Protein AF-A0A433P6I5-F1 (afdb_monomer)

Mean predicted aligned error: 12.84 Å

Nearest PDB structures (foldseek):
  8d59-assembly1_A  TM=7.120E-01  e=4.033E-19  Homo sapiens
  8d5b-assembly1_A  TM=7.117E-01  e=4.318E-19  Homo sapiens
  8eg0-assembly1_A  TM=7.086E-01  e=1.048E-18  Homo sapiens
  7ogj-assembly2_B  TM=7.118E-01  e=9.142E-19  Homo sapiens
  7pl1-assembly1_A  TM=7.104E-01  e=1.935E-18  Homo sapiens

Foldseek 3Di:
DQEQVPDDCCVFQVVLPPDDPPPPPPDDDDDDDDPDDPPNPPRADAQEEDQQCFLVPVVLVCQV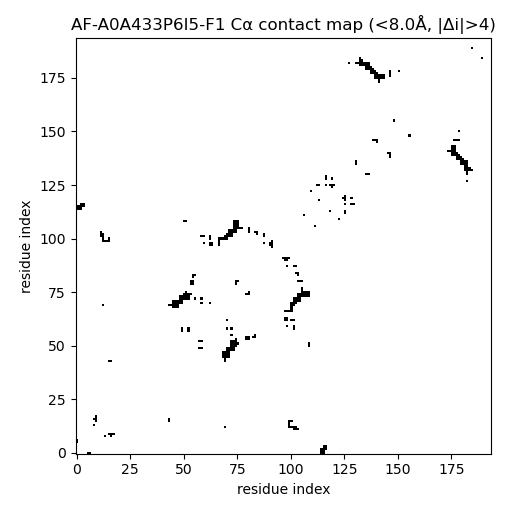VCVPHAYEYEHQDPVRQVNNQVVLVVCCVVPPSTSSRYGYDHDNCQVCLCSHPPDDDDPVVSCLRPQPAFGKDKDKDQDPVVLVVVVDDDDPPVVPPPDPPSVPPPDDDTDMDMDMDGRHDDPVVVVVPD

pLDDT: mean 71.22, std 20.54, range [31.89, 98.12]

Organism: NCBI:txid994334

Solvent-accessible surface area (backbone atoms only — not comparable to full-atom values): 12381 Å² total; per-residue (Å²): 97,93,40,60,93,69,56,80,56,37,85,58,23,47,88,77,41,67,82,78,84,71,88,80,77,81,79,86,84,90,81,90,89,82,94,80,73,96,76,74,90,66,80,80,61,73,77,45,74,36,86,63,37,57,78,36,62,65,58,69,63,44,27,81,78,41,66,88,48,27,37,39,32,28,23,70,51,66,75,42,36,55,50,35,47,54,49,44,54,51,43,32,66,79,37,71,90,44,48,50,34,40,41,70,45,79,41,54,61,98,76,41,56,65,49,51,42,89,84,67,94,45,74,70,48,50,50,55,69,74,45,50,71,75,22,77,50,77,47,76,41,63,50,66,72,57,52,51,54,76,72,54,78,84,73,62,65,68,74,75,73,73,55,70,66,75,78,59,68,90,74,75,83,80,58,80,47,78,50,76,46,70,36,71,75,58,79,68,62,57,66,75,75,110

Structure (mmCIF, N/CA/C/O backbone):
data_AF-A0A433P6I5-F1
#
_entry.id   AF-A0A433P6I5-F1
#
loop_
_atom_site.grou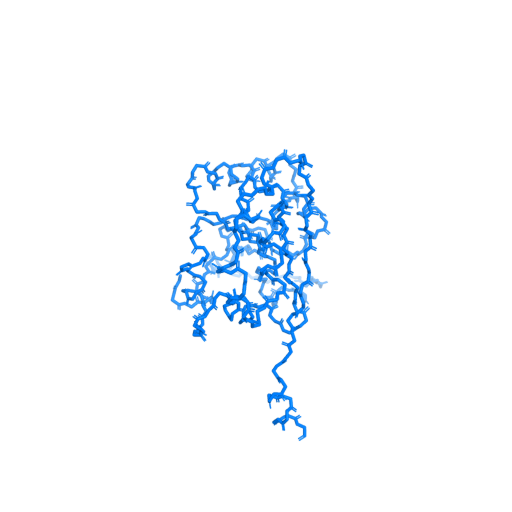p_PDB
_atom_site.id
_atom_site.type_symbol
_atom_site.label_atom_id
_atom_site.label_alt_id
_atom_site.label_comp_id
_atom_site.label_asym_id
_atom_site.label_entity_id
_atom_site.label_seq_id
_atom_site.pdbx_PDB_ins_code
_atom_site.Cartn_x
_atom_site.Cartn_y
_atom_site.Cartn_z
_atom_site.occupancy
_atom_site.B_iso_or_equiv
_atom_site.auth_seq_id
_atom_site.auth_comp_id
_atom_site.auth_asym_id
_atom_site.auth_atom_id
_atom_site.pdbx_PDB_model_num
ATOM 1 N N . PRO A 1 1 ? 4.204 16.370 0.087 1.00 58.66 1 PRO A N 1
ATOM 2 C CA . PRO A 1 1 ? 3.460 17.623 -0.222 1.00 58.66 1 PRO A CA 1
ATOM 3 C C . PRO A 1 1 ? 3.331 18.431 1.082 1.00 58.66 1 PRO A C 1
ATOM 5 O O . PRO A 1 1 ? 3.879 17.974 2.082 1.00 58.66 1 PRO A O 1
ATOM 8 N N . ALA A 1 2 ? 2.646 19.581 1.095 1.00 59.31 2 ALA A N 1
ATOM 9 C CA . ALA A 1 2 ? 2.201 20.186 2.359 1.00 59.31 2 ALA A CA 1
ATOM 10 C C . ALA A 1 2 ? 0.784 19.719 2.759 1.00 59.31 2 ALA A C 1
ATOM 12 O O . ALA A 1 2 ? 0.454 19.731 3.936 1.00 59.31 2 ALA A O 1
ATOM 13 N N . HIS A 1 3 ? -0.028 19.261 1.796 1.00 66.94 3 HIS A N 1
ATOM 14 C CA . HIS A 1 3 ? -1.379 18.723 2.007 1.00 66.94 3 HIS A CA 1
ATOM 15 C C . HIS A 1 3 ? -1.724 17.647 0.941 1.00 66.94 3 HIS A C 1
ATOM 17 O O . HIS A 1 3 ? -1.189 17.735 -0.169 1.00 66.94 3 HIS A O 1
ATOM 23 N N . PRO A 1 4 ? -2.607 16.648 1.187 1.00 66.88 4 PRO A N 1
ATOM 24 C CA . PRO A 1 4 ? -2.921 15.574 0.230 1.00 66.88 4 PRO A CA 1
ATOM 25 C C . PRO A 1 4 ? -3.417 16.049 -1.129 1.00 66.88 4 PRO A C 1
ATOM 27 O O . PRO A 1 4 ? -3.020 15.496 -2.151 1.00 66.88 4 PRO A O 1
ATOM 30 N N . SER A 1 5 ? -4.256 17.089 -1.150 1.00 70.31 5 SER A N 1
ATOM 31 C CA . SER A 1 5 ? -4.825 17.644 -2.387 1.00 70.31 5 SER A CA 1
ATOM 32 C C . SER A 1 5 ? -3.786 18.296 -3.307 1.00 70.31 5 SER A C 1
ATOM 34 O O . SER A 1 5 ? -4.105 18.621 -4.442 1.00 70.31 5 SER A O 1
ATOM 36 N N . GLN A 1 6 ? -2.551 18.478 -2.831 1.00 72.75 6 GLN A N 1
ATOM 37 C CA . GLN A 1 6 ? -1.424 19.002 -3.603 1.00 72.75 6 GLN A CA 1
ATOM 38 C C . GLN A 1 6 ? -0.518 17.892 -4.162 1.00 72.75 6 GLN A C 1
ATOM 40 O O . GLN A 1 6 ? 0.544 18.196 -4.706 1.00 72.75 6 GLN A O 1
ATOM 45 N N . TYR A 1 7 ? -0.856 16.609 -3.974 1.00 81.12 7 TYR A N 1
ATOM 46 C CA . TYR A 1 7 ? -0.076 15.518 -4.552 1.00 81.12 7 TYR A CA 1
ATOM 47 C C . TYR A 1 7 ? -0.582 15.161 -5.952 1.00 81.12 7 TYR A C 1
ATOM 49 O O . TYR A 1 7 ? -1.697 14.671 -6.119 1.00 81.12 7 TYR A O 1
ATOM 57 N N . ASP A 1 8 ? 0.264 15.405 -6.950 1.00 86.44 8 ASP A N 1
ATOM 58 C CA . ASP A 1 8 ? 0.024 15.058 -8.349 1.00 86.44 8 ASP A CA 1
ATOM 59 C C . ASP A 1 8 ? 0.077 13.532 -8.554 1.00 86.44 8 ASP A C 1
ATOM 61 O O . ASP A 1 8 ? 1.146 12.923 -8.639 1.00 86.44 8 ASP A O 1
ATOM 65 N N . TRP A 1 9 ? -1.100 12.912 -8.645 1.00 89.56 9 TRP A N 1
ATOM 66 C CA . TRP A 1 9 ? -1.251 11.481 -8.914 1.00 89.56 9 TRP A CA 1
ATOM 67 C C . TRP A 1 9 ? -1.175 11.112 -10.406 1.00 89.56 9 TRP A C 1
ATOM 69 O O . TRP A 1 9 ? -1.113 9.919 -10.719 1.00 89.56 9 TRP A O 1
ATOM 79 N N . SER A 1 10 ? -1.135 12.081 -11.331 1.00 89.38 10 SER A N 1
ATOM 80 C CA . SER A 1 10 ? -1.169 11.803 -12.779 1.00 89.38 10 SER A CA 1
ATOM 81 C C . SER A 1 10 ? 0.042 10.998 -13.250 1.00 89.38 10 SER A C 1
ATOM 83 O O . SER A 1 10 ? -0.097 10.029 -13.994 1.00 89.38 10 SER A O 1
ATOM 85 N N . ARG A 1 11 ? 1.223 11.307 -12.705 1.00 89.06 11 ARG A N 1
ATOM 86 C CA . ARG A 1 11 ? 2.486 10.589 -12.951 1.00 89.06 11 ARG A CA 1
ATOM 87 C C . ARG A 1 11 ? 2.417 9.117 -12.547 1.00 89.06 11 ARG A C 1
ATOM 89 O O . ARG A 1 11 ? 3.048 8.271 -13.175 1.00 89.06 11 ARG A O 1
ATOM 96 N N . HIS A 1 12 ? 1.647 8.812 -11.504 1.00 93.25 12 HIS A N 1
ATOM 97 C CA . HIS A 1 12 ? 1.486 7.459 -10.981 1.00 93.25 12 HIS A CA 1
ATOM 98 C C . HIS A 1 12 ? 0.434 6.665 -11.765 1.00 93.25 12 HIS A C 1
ATOM 100 O O . HIS A 1 12 ? 0.655 5.485 -12.056 1.00 93.25 12 HIS A O 1
ATOM 106 N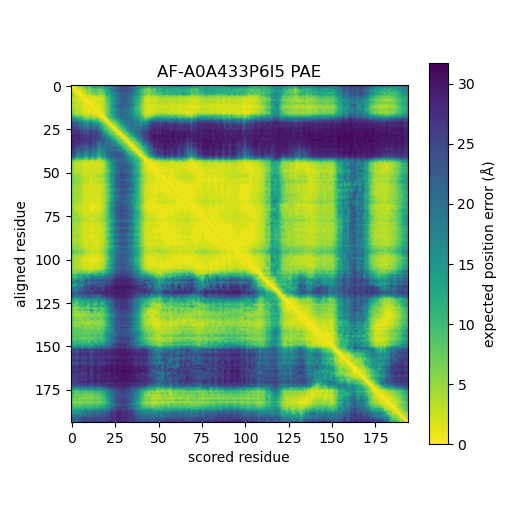 N . TYR A 1 13 ? -0.670 7.307 -12.160 1.00 94.44 13 TYR A N 1
ATOM 107 C CA . TYR A 1 13 ? -1.840 6.658 -12.764 1.00 94.44 13 TYR A CA 1
ATOM 108 C C . TYR A 1 13 ? -2.351 7.407 -14.016 1.00 94.44 13 TYR A C 1
ATOM 110 O O . TYR A 1 13 ? -3.498 7.853 -14.035 1.00 94.44 13 TYR A O 1
ATOM 118 N N . PRO A 1 14 ? -1.547 7.548 -15.087 1.00 92.56 14 PRO A N 1
ATOM 119 C CA . PRO A 1 14 ? -1.874 8.434 -16.213 1.00 92.56 14 PRO A CA 1
ATOM 120 C C . PRO A 1 14 ? -3.175 8.064 -16.946 1.00 92.56 14 PRO A C 1
ATOM 122 O O . PRO A 1 14 ? -3.861 8.942 -17.454 1.00 92.56 14 PRO A O 1
ATOM 125 N N . ALA A 1 15 ? -3.577 6.788 -16.942 1.00 91.62 15 ALA A N 1
ATOM 126 C CA . ALA A 1 15 ? -4.857 6.351 -17.514 1.00 91.62 15 ALA A CA 1
ATOM 127 C C . ALA A 1 15 ? -6.099 6.759 -16.684 1.00 91.62 15 ALA A C 1
ATOM 129 O O . ALA A 1 15 ? -7.220 6.627 -17.166 1.00 91.62 15 ALA A O 1
ATOM 130 N N . PHE A 1 16 ? -5.912 7.222 -15.443 1.00 90.38 16 PHE A N 1
ATOM 131 C CA . PHE A 1 16 ? -6.973 7.691 -14.537 1.00 90.38 16 PHE A CA 1
ATOM 132 C C . PHE A 1 16 ? -6.978 9.214 -14.348 1.00 90.38 16 PHE A C 1
ATOM 134 O O . PHE A 1 16 ? -7.945 9.754 -13.816 1.00 90.38 16 PHE A O 1
ATOM 141 N N . PHE A 1 17 ? -5.919 9.892 -14.794 1.00 89.38 17 PHE A N 1
ATOM 142 C CA . PHE A 1 17 ? -5.786 11.347 -14.802 1.00 89.38 17 PHE A CA 1
ATOM 143 C C . PHE A 1 17 ? -5.214 11.786 -16.165 1.00 89.38 17 PHE A C 1
ATOM 145 O O . PHE A 1 17 ? -4.043 12.171 -16.241 1.00 89.38 17 PHE A O 1
ATOM 152 N N . PRO A 1 18 ? -5.993 11.668 -17.259 1.00 81.44 18 PRO A N 1
ATOM 153 C CA . PRO A 1 18 ? -5.581 12.211 -18.548 1.00 81.44 18 PRO A CA 1
ATOM 154 C C . PRO A 1 18 ? -5.390 13.737 -18.437 1.00 81.44 18 PRO A C 1
ATOM 156 O O . PRO A 1 18 ? -6.104 14.378 -17.662 1.00 81.44 18 PRO A O 1
ATOM 159 N N . PRO A 1 19 ? -4.451 14.336 -19.192 1.00 78.06 19 PRO A N 1
ATOM 160 C CA . PRO A 1 19 ? -4.274 15.786 -19.199 1.00 78.06 19 PRO A CA 1
ATOM 161 C C . PRO A 1 19 ? -5.537 16.483 -19.724 1.00 78.06 19 PRO A C 1
ATOM 163 O O . PRO A 1 19 ? -6.119 16.056 -20.725 1.00 78.06 19 PRO A O 1
ATOM 166 N N . THR A 1 20 ? -5.953 17.564 -19.063 1.00 65.94 20 THR A N 1
ATOM 167 C CA . THR A 1 20 ? -7.052 18.420 -19.523 1.00 65.94 20 THR A CA 1
ATOM 168 C C . THR A 1 20 ? -6.681 19.118 -20.831 1.00 65.94 20 THR A C 1
ATOM 170 O O . THR A 1 20 ? -5.602 19.694 -20.962 1.00 65.94 20 THR A O 1
ATOM 173 N N . GLN A 1 21 ? -7.590 19.095 -21.809 1.00 53.84 21 GLN A N 1
ATOM 174 C CA . GLN A 1 21 ? -7.412 19.743 -23.114 1.00 53.84 21 GLN A CA 1
ATOM 175 C C . GLN A 1 21 ? -7.700 21.257 -23.047 1.00 53.84 21 GLN A C 1
ATOM 177 O O . GLN A 1 21 ? -8.549 21.767 -23.771 1.00 53.84 21 GLN A O 1
ATOM 182 N N . GLU A 1 22 ? -7.011 21.978 -22.159 1.00 48.91 22 GLU A N 1
ATOM 183 C CA . GLU A 1 22 ? -7.235 23.419 -21.936 1.00 48.91 22 GLU A CA 1
ATOM 184 C C . GLU A 1 22 ? -6.158 24.335 -22.550 1.00 48.91 22 GLU A C 1
ATOM 186 O O . GLU A 1 22 ? -6.410 25.528 -22.712 1.00 48.91 22 GLU A O 1
ATOM 191 N N . GLU A 1 23 ? -4.986 23.818 -22.948 1.00 43.44 23 GLU A N 1
ATOM 192 C CA . GLU A 1 23 ? -3.898 24.665 -23.482 1.00 43.44 23 GLU A CA 1
ATOM 193 C C . GLU A 1 23 ? -3.985 24.943 -25.002 1.00 43.44 23 GLU A C 1
ATOM 195 O O . GLU A 1 23 ? -3.547 26.007 -25.441 1.00 43.44 23 GLU A O 1
ATOM 200 N N . ASP A 1 24 ? -4.615 24.066 -25.798 1.00 40.66 24 ASP A N 1
ATOM 201 C CA . ASP A 1 24 ? -4.714 24.205 -27.270 1.00 40.66 24 ASP A CA 1
ATOM 202 C C . ASP A 1 24 ? -6.050 24.805 -27.777 1.00 40.66 24 ASP A C 1
ATOM 204 O O . ASP A 1 24 ? -6.185 25.153 -28.954 1.00 40.66 24 ASP A O 1
ATOM 208 N N . ALA A 1 25 ? -7.062 24.951 -26.914 1.00 44.34 25 ALA A N 1
ATOM 209 C CA . ALA A 1 25 ? -8.443 25.263 -27.306 1.00 44.34 25 ALA A CA 1
ATOM 210 C C . ALA A 1 25 ? -8.702 26.760 -27.609 1.00 44.34 25 ALA A C 1
ATOM 212 O O . ALA A 1 25 ? -9.512 27.424 -26.959 1.00 44.34 25 ALA A O 1
ATOM 213 N N . LYS A 1 26 ? -8.033 27.312 -28.631 1.00 42.34 26 LYS A N 1
ATOM 214 C CA . LYS A 1 26 ? -8.303 28.660 -29.177 1.00 42.34 26 LYS A CA 1
ATOM 215 C C . LYS A 1 26 ? -8.475 28.670 -30.699 1.00 42.34 26 LYS A C 1
ATOM 217 O O . LYS A 1 26 ? -7.722 29.350 -31.387 1.00 42.34 26 LYS A O 1
ATOM 222 N N . ASN A 1 27 ? -9.480 27.942 -31.200 1.00 39.19 27 ASN A N 1
ATOM 223 C CA . ASN A 1 27 ? -10.295 28.292 -32.381 1.00 39.19 27 ASN A CA 1
ATOM 224 C C . ASN A 1 27 ? -11.467 27.291 -32.552 1.00 39.19 27 ASN A C 1
ATOM 226 O O . ASN A 1 27 ? -11.264 26.147 -32.943 1.00 39.19 27 ASN A O 1
ATOM 230 N N . GLU A 1 28 ? -12.684 27.754 -32.262 1.00 34.75 28 GLU A N 1
ATOM 231 C CA . GLU A 1 28 ? -13.998 27.115 -32.522 1.00 34.75 28 GLU A CA 1
ATOM 232 C C . GLU A 1 28 ? -14.358 27.176 -34.046 1.00 34.75 28 GLU A C 1
ATOM 234 O O . GLU A 1 28 ? -13.706 27.958 -34.750 1.00 34.75 28 GLU A O 1
ATOM 239 N N . PRO A 1 29 ? -15.360 26.432 -34.603 1.00 47.75 29 PRO A N 1
ATOM 240 C CA . PRO A 1 29 ? -16.641 26.158 -33.940 1.00 47.75 29 PRO A CA 1
ATOM 241 C C . PRO A 1 29 ? -17.328 24.776 -34.068 1.00 47.75 29 PRO A C 1
ATOM 243 O O . PRO A 1 29 ? -17.440 24.196 -35.146 1.00 47.75 29 PRO A O 1
ATOM 246 N N . SER A 1 30 ? -17.928 24.368 -32.942 1.00 45.88 30 SER A N 1
ATOM 247 C CA . SER A 1 30 ? -19.215 23.666 -32.751 1.00 45.88 30 SER A CA 1
ATOM 248 C C . SER A 1 30 ? -19.686 22.571 -33.734 1.00 45.88 30 SER A C 1
ATOM 250 O O . SER A 1 30 ? -20.060 22.855 -34.875 1.00 45.88 30 SER A O 1
ATOM 252 N N . GLY A 1 31 ? -19.921 21.353 -33.222 1.00 31.89 31 GLY A N 1
ATOM 253 C CA . GLY A 1 31 ? -20.757 20.354 -33.904 1.00 31.89 31 GLY A CA 1
ATOM 254 C C . GLY A 1 31 ? -21.008 19.055 -33.123 1.00 31.89 31 GLY A C 1
ATOM 255 O O . GLY A 1 31 ? -20.071 18.437 -32.632 1.00 31.89 31 GLY A O 1
ATOM 256 N N . SER A 1 32 ? -22.266 18.589 -33.135 1.00 37.44 32 SER A N 1
ATOM 257 C CA . SER A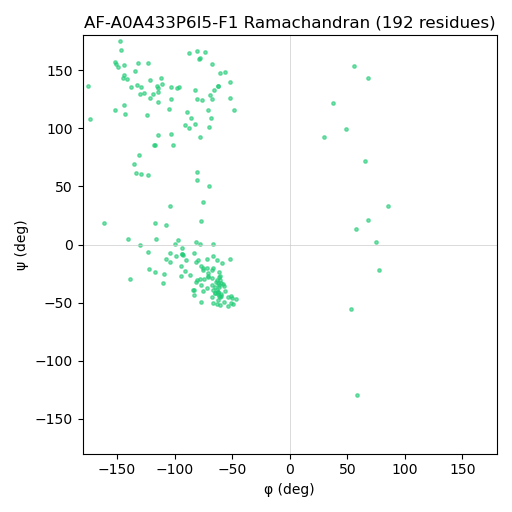 1 32 ? -22.775 17.309 -32.576 1.00 37.44 32 SER A CA 1
ATOM 258 C C . SER A 1 32 ? -22.764 17.135 -31.044 1.00 37.44 32 SER A C 1
ATOM 260 O O . SER A 1 32 ? -21.864 17.564 -30.334 1.00 37.44 32 SER A O 1
ATOM 262 N N . ILE A 1 33 ? -23.814 16.470 -30.550 1.00 48.44 33 ILE A N 1
ATOM 263 C CA . ILE A 1 33 ? -23.987 16.018 -29.163 1.00 48.44 33 ILE A CA 1
ATOM 264 C C . ILE A 1 33 ? -23.586 14.542 -29.109 1.00 48.44 33 ILE A C 1
ATOM 266 O O . ILE A 1 33 ? -24.094 13.778 -29.926 1.00 48.44 33 ILE A O 1
ATOM 270 N N . ASP A 1 34 ? -22.799 14.131 -28.113 1.00 39.44 34 ASP A N 1
ATOM 271 C CA . ASP A 1 34 ? -22.645 12.714 -27.761 1.00 39.44 34 ASP A CA 1
ATOM 272 C C . ASP A 1 34 ? -22.849 12.479 -26.256 1.00 39.44 34 ASP A C 1
ATOM 274 O O . ASP A 1 34 ? -22.295 13.170 -25.398 1.00 39.44 34 ASP A O 1
ATOM 278 N N . ILE A 1 35 ? -23.708 11.510 -25.933 1.00 48.25 35 ILE A N 1
ATOM 279 C CA . ILE A 1 35 ? -24.297 11.320 -24.600 1.00 48.25 35 ILE A CA 1
ATOM 280 C C . ILE A 1 35 ? -23.570 10.184 -23.872 1.00 48.25 35 ILE A C 1
ATOM 282 O O . ILE A 1 35 ? -24.032 9.044 -23.927 1.00 48.25 35 ILE A O 1
ATOM 286 N N . MET A 1 36 ? -22.441 10.451 -23.188 1.00 38.47 36 MET A N 1
ATOM 287 C CA . MET A 1 36 ? -21.842 9.420 -22.310 1.00 38.47 36 MET A CA 1
ATOM 288 C C . MET A 1 36 ? -20.827 9.835 -21.214 1.00 38.47 36 MET A C 1
ATOM 290 O O . MET A 1 36 ? -20.124 8.956 -20.717 1.00 38.47 36 MET A O 1
ATOM 294 N N . ASN A 1 37 ? -20.733 11.104 -20.779 1.00 37.12 37 ASN A N 1
ATOM 295 C CA . ASN A 1 37 ? -19.642 11.546 -19.874 1.00 37.12 37 ASN A CA 1
ATOM 296 C C . ASN A 1 37 ? -20.006 11.838 -18.393 1.00 37.12 37 ASN A C 1
ATOM 298 O O . ASN A 1 37 ? -19.219 12.441 -17.669 1.00 37.12 37 ASN A O 1
ATOM 302 N N . GLU A 1 38 ? -21.157 11.387 -17.881 1.00 38.50 38 GLU A N 1
ATOM 303 C CA . GLU A 1 38 ? -21.612 11.654 -16.493 1.00 38.50 38 GLU A CA 1
ATOM 304 C C . GLU A 1 38 ? -20.884 10.834 -15.392 1.00 38.50 38 GLU A C 1
ATOM 306 O O . GLU A 1 38 ? -21.500 10.389 -14.421 1.00 38.50 38 GLU A O 1
ATOM 311 N N . ARG A 1 39 ? -19.574 10.566 -15.526 1.00 40.09 39 ARG A N 1
ATOM 312 C CA . ARG A 1 39 ? -18.788 9.795 -14.528 1.00 40.09 39 ARG A CA 1
ATOM 313 C C . ARG A 1 39 ? -17.366 10.300 -14.247 1.00 40.09 39 ARG A C 1
ATOM 315 O O . ARG A 1 39 ? -16.650 9.651 -13.485 1.00 40.09 39 ARG A O 1
ATOM 322 N N . THR A 1 40 ? -16.939 11.428 -14.814 1.00 44.22 40 THR A N 1
ATOM 323 C CA . THR A 1 40 ? -15.540 11.897 -14.721 1.00 44.22 40 THR A CA 1
ATOM 324 C C . THR A 1 40 ? -15.230 12.867 -13.573 1.00 44.22 40 THR A C 1
ATOM 326 O O . THR A 1 40 ? -14.056 13.105 -13.312 1.00 44.22 40 THR A O 1
ATOM 329 N N . GLU A 1 41 ? -16.222 13.372 -12.829 1.00 43.84 41 GLU A N 1
ATOM 330 C CA . GLU A 1 41 ? -16.013 14.393 -11.774 1.00 43.84 41 GLU A CA 1
ATOM 331 C C . GLU A 1 41 ? -16.065 13.873 -10.324 1.00 43.84 41 GLU A C 1
ATOM 333 O O . GLU A 1 41 ? -16.421 14.578 -9.383 1.00 43.84 41 GLU A O 1
ATOM 338 N N . ALA A 1 42 ? -15.618 12.636 -10.112 1.00 53.56 42 ALA A N 1
ATOM 339 C CA . ALA A 1 42 ? -15.160 12.179 -8.802 1.00 53.56 42 ALA A CA 1
ATOM 340 C C . ALA A 1 42 ? -13.673 11.825 -8.909 1.00 53.56 42 ALA A C 1
ATOM 342 O O . ALA A 1 42 ? -13.319 10.675 -9.175 1.00 53.56 42 ALA A O 1
ATOM 343 N N . GLY A 1 43 ? -12.807 12.833 -8.740 1.00 69.44 43 GLY A N 1
ATOM 344 C CA . GLY A 1 43 ? -11.355 12.690 -8.882 1.00 69.44 43 GLY A CA 1
ATOM 345 C C . GLY A 1 43 ? -10.832 11.484 -8.099 1.00 69.44 43 GLY A C 1
ATOM 346 O O . GLY A 1 43 ? -10.953 11.440 -6.870 1.00 69.44 43 GLY A O 1
ATOM 347 N N . LYS A 1 44 ? -10.298 10.492 -8.826 1.00 83.56 44 LYS A N 1
ATOM 348 C CA . LYS A 1 44 ? -9.863 9.201 -8.274 1.00 83.56 44 LYS A CA 1
ATOM 349 C C . LYS A 1 44 ? -8.836 9.407 -7.157 1.00 83.56 44 LYS A C 1
ATOM 351 O O . LYS A 1 44 ? -8.047 10.349 -7.173 1.00 83.56 44 LYS A O 1
ATOM 356 N N . LYS A 1 45 ? -8.834 8.503 -6.180 1.00 88.69 45 LYS A N 1
ATOM 357 C CA . LYS A 1 45 ? -7.925 8.525 -5.025 1.00 88.69 45 LYS A CA 1
ATOM 358 C C . LYS A 1 45 ? -7.307 7.146 -4.842 1.00 88.69 45 LYS A C 1
ATOM 360 O O . LYS A 1 45 ? -7.879 6.154 -5.285 1.00 88.69 45 LYS A O 1
ATOM 365 N N . VAL A 1 46 ? -6.146 7.098 -4.194 1.00 90.88 46 VAL A N 1
ATOM 366 C CA . VAL A 1 46 ? -5.567 5.845 -3.694 1.00 90.88 46 VAL A CA 1
ATOM 367 C C . VAL A 1 46 ? -6.462 5.322 -2.573 1.00 90.88 46 VAL A C 1
ATOM 369 O O . VAL A 1 46 ? -6.752 6.057 -1.633 1.00 90.88 46 VAL A O 1
ATOM 372 N N . GLU A 1 47 ? -6.920 4.078 -2.700 1.00 89.62 47 GLU A N 1
ATOM 373 C CA . GLU A 1 47 ? -7.845 3.440 -1.751 1.00 89.62 47 GLU A CA 1
ATOM 374 C C . GLU A 1 47 ? -7.167 2.327 -0.941 1.00 89.62 47 GLU A C 1
ATOM 376 O O . GLU A 1 47 ? -7.495 2.144 0.228 1.00 89.62 47 GLU A O 1
ATOM 381 N N . PHE A 1 48 ? -6.203 1.607 -1.529 1.00 87.94 48 PHE A N 1
ATOM 382 C CA . PHE A 1 48 ? -5.369 0.631 -0.814 1.00 87.94 48 PHE A CA 1
ATOM 383 C C . PHE A 1 48 ? -3.923 1.129 -0.728 1.00 87.94 48 PHE A C 1
ATOM 385 O O . PHE A 1 48 ? -3.397 1.677 -1.699 1.00 87.94 48 PHE A O 1
ATOM 392 N N . ALA A 1 49 ? -3.252 0.867 0.396 1.00 89.62 49 ALA A N 1
ATOM 393 C CA . ALA A 1 49 ? -1.822 1.110 0.572 1.00 89.62 49 ALA A CA 1
ATOM 394 C C . ALA A 1 49 ? -1.112 -0.163 1.063 1.00 89.62 49 ALA A C 1
ATOM 396 O O . ALA A 1 49 ? -1.546 -0.788 2.027 1.00 89.62 49 ALA A O 1
ATOM 397 N N . ASP A 1 50 ? -0.014 -0.530 0.403 1.00 86.44 50 ASP A N 1
ATOM 398 C CA . ASP A 1 50 ? 0.852 -1.661 0.747 1.00 86.44 50 ASP A CA 1
ATOM 399 C C . ASP A 1 50 ? 2.114 -1.116 1.440 1.00 86.44 50 ASP A C 1
ATOM 401 O O . ASP A 1 50 ? 3.054 -0.620 0.804 1.00 86.44 50 ASP A O 1
ATOM 405 N N . ILE A 1 51 ? 2.072 -1.109 2.775 1.00 86.06 51 ILE A N 1
ATOM 406 C CA . ILE A 1 51 ? 3.066 -0.471 3.645 1.00 86.06 51 ILE A CA 1
ATOM 407 C C . ILE A 1 51 ? 4.274 -1.397 3.819 1.00 86.06 51 ILE A C 1
ATOM 409 O O . ILE A 1 51 ? 4.233 -2.356 4.585 1.00 86.06 51 ILE A O 1
ATOM 413 N N . GLY A 1 52 ? 5.376 -1.089 3.132 1.00 88.62 52 GLY A N 1
ATOM 414 C CA . GLY A 1 52 ? 6.549 -1.967 3.082 1.00 88.62 52 GLY A CA 1
ATOM 415 C C . GLY A 1 52 ? 6.448 -3.040 1.993 1.00 88.62 52 GLY A C 1
ATOM 416 O O . GLY A 1 52 ? 6.987 -4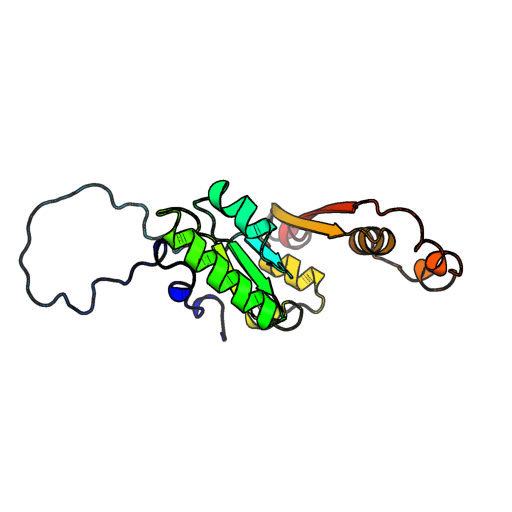.131 2.170 1.00 88.62 52 GLY A O 1
ATOM 417 N N . CYS A 1 53 ? 5.795 -2.716 0.870 1.00 88.25 53 CYS A N 1
ATOM 418 C CA . CYS A 1 53 ? 5.420 -3.614 -0.236 1.00 88.25 53 CYS A CA 1
ATOM 419 C C . CYS A 1 53 ? 6.537 -4.491 -0.845 1.00 88.25 53 CYS A C 1
ATOM 421 O O . CYS A 1 53 ? 6.260 -5.419 -1.616 1.00 88.25 53 CYS A O 1
ATOM 423 N N . GLY A 1 54 ? 7.811 -4.221 -0.538 1.00 92.75 54 GLY A N 1
ATOM 424 C CA . GLY A 1 54 ? 8.941 -5.008 -1.013 1.00 92.75 54 GLY A CA 1
ATOM 425 C C . GLY A 1 54 ? 8.987 -5.045 -2.536 1.00 92.75 54 GLY A C 1
ATOM 426 O O . GLY A 1 54 ? 8.882 -4.022 -3.199 1.00 92.75 54 GLY A O 1
ATOM 427 N N . TYR A 1 55 ? 9.098 -6.244 -3.107 1.00 92.31 55 TYR A N 1
ATOM 428 C CA . TYR A 1 55 ? 9.108 -6.450 -4.561 1.00 92.31 55 TYR A CA 1
ATOM 429 C C . TYR A 1 55 ? 7.708 -6.358 -5.220 1.00 92.31 55 TYR A C 1
ATOM 431 O O . TYR A 1 55 ? 7.504 -6.880 -6.321 1.00 92.31 55 TYR A O 1
ATOM 439 N N . GLY A 1 56 ? 6.733 -5.718 -4.558 1.00 87.94 56 GLY A N 1
ATOM 440 C CA . GLY A 1 56 ? 5.402 -5.404 -5.091 1.00 87.94 56 GLY A CA 1
ATOM 441 C C . GLY A 1 56 ? 4.504 -6.621 -5.330 1.00 87.94 56 GLY A C 1
ATOM 442 O O . GLY A 1 56 ? 3.595 -6.568 -6.154 1.00 87.94 56 GLY A O 1
ATOM 443 N N . GLY A 1 57 ? 4.779 -7.752 -4.672 1.00 83.62 57 GLY A N 1
ATOM 444 C CA . GLY A 1 57 ? 4.114 -9.030 -4.952 1.00 83.62 57 GLY A CA 1
ATOM 445 C C . GLY A 1 57 ? 2.594 -8.989 -4.765 1.00 83.62 57 GLY A C 1
ATOM 446 O O . GLY A 1 57 ? 1.866 -9.469 -5.632 1.00 83.62 57 GLY A O 1
ATOM 447 N N . LEU A 1 58 ? 2.129 -8.369 -3.676 1.00 79.25 58 LEU A N 1
ATOM 448 C CA . LEU A 1 58 ? 0.707 -8.200 -3.373 1.00 79.25 58 LEU A CA 1
ATOM 449 C C . LEU A 1 58 ? 0.030 -7.272 -4.390 1.00 79.25 58 LEU A C 1
ATOM 451 O O . LEU A 1 58 ? -0.958 -7.654 -5.008 1.00 79.25 58 LEU A O 1
ATOM 455 N N . LEU A 1 59 ? 0.614 -6.097 -4.634 1.00 82.88 59 LEU A N 1
ATOM 456 C CA . LEU A 1 59 ? 0.126 -5.109 -5.601 1.00 82.88 59 LEU A CA 1
ATOM 457 C C . LEU A 1 59 ? -0.086 -5.696 -7.009 1.00 82.88 59 LEU A C 1
ATOM 459 O O . LEU A 1 59 ? -1.126 -5.472 -7.624 1.00 82.88 59 LEU A O 1
ATOM 463 N N . ILE A 1 60 ? 0.868 -6.490 -7.512 1.00 91.31 60 ILE A N 1
ATOM 464 C CA . ILE A 1 60 ? 0.761 -7.137 -8.832 1.00 91.31 60 ILE A CA 1
ATOM 465 C C . ILE A 1 60 ? -0.289 -8.264 -8.849 1.00 91.31 60 ILE A C 1
ATOM 467 O O . ILE A 1 60 ? -0.880 -8.517 -9.898 1.00 91.31 60 ILE A O 1
ATOM 471 N N . ALA A 1 61 ? -0.567 -8.913 -7.714 1.00 81.19 61 ALA A N 1
ATOM 472 C CA . ALA A 1 61 ? -1.645 -9.899 -7.600 1.00 81.19 61 ALA A CA 1
ATOM 473 C C . ALA A 1 61 ? -3.041 -9.249 -7.494 1.00 81.19 61 ALA A C 1
ATOM 475 O O . ALA A 1 61 ? -4.004 -9.783 -8.038 1.00 81.19 61 ALA A O 1
ATOM 476 N N . LEU A 1 62 ? -3.157 -8.094 -6.828 1.00 77.88 62 LEU A N 1
ATOM 477 C CA . LEU A 1 62 ? -4.423 -7.368 -6.664 1.00 77.88 62 LEU A CA 1
ATOM 478 C C . LEU A 1 62 ? -4.810 -6.532 -7.894 1.00 77.88 62 LEU A C 1
ATOM 480 O O . LEU A 1 62 ? -6.002 -6.363 -8.150 1.00 77.88 62 LEU A O 1
ATOM 484 N N . ALA A 1 63 ? -3.841 -6.026 -8.666 1.00 90.69 63 ALA A N 1
ATOM 485 C CA . ALA A 1 63 ? -4.093 -5.116 -9.789 1.00 90.69 63 ALA A CA 1
ATOM 486 C C . ALA A 1 63 ? -5.156 -5.607 -10.803 1.00 90.69 63 ALA A C 1
ATOM 488 O O . ALA A 1 63 ? -6.030 -4.802 -11.134 1.00 90.69 63 ALA A O 1
ATOM 489 N N . PRO A 1 64 ? -5.177 -6.884 -11.249 1.00 88.31 64 PRO A N 1
ATOM 490 C CA . PRO A 1 64 ? -6.225 -7.391 -12.144 1.00 88.31 64 PRO A CA 1
ATOM 491 C C . PRO A 1 64 ? -7.574 -7.650 -11.453 1.00 88.31 64 PRO A C 1
ATOM 493 O O . PRO A 1 64 ? -8.600 -7.691 -12.125 1.00 88.31 64 PRO A O 1
ATOM 496 N N . LEU A 1 65 ? -7.587 -7.838 -10.127 1.00 84.44 65 LEU A N 1
ATOM 497 C CA . LEU A 1 65 ? -8.795 -8.139 -9.345 1.00 84.44 65 LEU A CA 1
ATOM 498 C C . LEU A 1 65 ? -9.602 -6.876 -9.012 1.00 84.44 65 LEU A C 1
ATOM 500 O O . LEU A 1 65 ? -10.828 -6.923 -8.959 1.00 84.44 65 LEU A O 1
ATOM 504 N N . PHE A 1 66 ? -8.917 -5.744 -8.828 1.00 89.88 66 PHE A N 1
ATOM 505 C CA . PHE A 1 66 ? -9.525 -4.451 -8.499 1.00 89.88 66 PHE A CA 1
ATOM 506 C C . PHE A 1 66 ? -9.155 -3.373 -9.540 1.00 89.88 66 PHE A C 1
ATOM 508 O O . PHE A 1 66 ? -8.558 -2.351 -9.189 1.00 89.88 66 PHE A O 1
ATOM 515 N N . PRO A 1 67 ? -9.496 -3.557 -10.836 1.00 92.81 67 PRO A N 1
ATOM 516 C CA . PRO A 1 67 ? -9.007 -2.723 -11.944 1.00 92.81 67 PRO A CA 1
ATOM 517 C C . PRO A 1 67 ? -9.425 -1.245 -11.867 1.00 92.81 67 PRO A C 1
ATOM 519 O O . PRO A 1 67 ? -8.879 -0.419 -12.590 1.00 92.81 67 PRO A O 1
ATOM 522 N N . GLN A 1 68 ? -10.387 -0.899 -11.007 1.00 91.75 68 GLN A N 1
ATOM 523 C CA . GLN A 1 68 ? -10.900 0.462 -10.810 1.00 91.75 68 GLN A CA 1
ATOM 524 C C . GLN A 1 68 ? -10.393 1.154 -9.532 1.00 91.75 68 GLN A C 1
ATOM 526 O O . GLN A 1 68 ? -10.656 2.346 -9.354 1.00 91.75 68 GLN A O 1
ATOM 531 N N . THR A 1 69 ? -9.676 0.433 -8.672 1.00 88.62 69 THR A N 1
ATOM 532 C CA . THR A 1 69 ? -9.196 0.875 -7.354 1.00 88.62 69 THR A CA 1
ATOM 533 C C . THR A 1 69 ? -7.712 1.205 -7.450 1.00 88.62 69 THR A C 1
ATOM 535 O O . THR A 1 69 ? -6.933 0.357 -7.888 1.00 88.62 69 THR A O 1
ATOM 538 N N . LEU A 1 70 ? -7.301 2.417 -7.062 1.00 95.44 70 LEU A N 1
ATOM 539 C CA . LEU A 1 70 ? -5.891 2.819 -7.137 1.00 95.44 70 LEU A CA 1
ATOM 540 C C . LEU A 1 70 ? -5.107 2.312 -5.915 1.00 95.44 70 LEU A C 1
ATOM 542 O O . LEU A 1 70 ? -5.556 2.469 -4.776 1.00 95.44 70 LEU A O 1
ATOM 546 N N . MET A 1 71 ? -3.935 1.713 -6.155 1.00 92.62 71 MET A N 1
ATOM 547 C CA . MET A 1 71 ? -3.169 0.956 -5.154 1.00 92.62 71 MET A CA 1
ATOM 548 C C . MET A 1 71 ? -1.737 1.474 -4.972 1.00 92.62 71 MET A C 1
ATOM 550 O O . MET A 1 71 ? -0.894 1.352 -5.864 1.00 92.62 71 MET A O 1
ATOM 554 N N . LEU A 1 72 ? -1.512 2.045 -3.784 1.00 95.81 72 LEU A N 1
ATOM 555 C CA . LEU A 1 72 ? -0.290 2.632 -3.230 1.00 95.81 72 LEU A CA 1
ATOM 556 C C . LEU A 1 72 ? 0.780 1.661 -2.707 1.00 95.81 72 LEU A C 1
ATOM 558 O O . LEU A 1 72 ? 0.775 1.378 -1.513 1.00 95.81 72 LEU A O 1
ATOM 562 N N . GLY A 1 73 ? 1.765 1.245 -3.505 1.00 93.62 73 GLY A N 1
ATOM 563 C CA . GLY A 1 73 ? 2.999 0.669 -2.956 1.00 93.62 73 GLY A CA 1
ATOM 564 C C . GLY A 1 73 ? 3.871 1.689 -2.216 1.00 93.62 73 GLY A C 1
ATOM 565 O O . GLY A 1 73 ? 4.222 2.729 -2.773 1.00 93.62 73 GLY A O 1
ATOM 566 N N . MET A 1 74 ? 4.280 1.385 -0.982 1.00 92.81 74 MET A N 1
ATOM 567 C CA . MET A 1 74 ? 5.241 2.193 -0.219 1.00 92.81 74 MET A CA 1
ATOM 568 C C . MET A 1 74 ? 6.466 1.356 0.165 1.00 92.81 74 MET A C 1
ATOM 570 O O . MET A 1 74 ? 6.332 0.294 0.771 1.00 92.81 74 MET A O 1
ATOM 574 N N . GLU A 1 75 ? 7.670 1.824 -0.163 1.00 95.38 75 GLU A N 1
ATOM 575 C CA . GLU A 1 75 ? 8.939 1.137 0.135 1.00 95.38 75 GLU A CA 1
ATOM 576 C C . GLU A 1 75 ? 10.041 2.156 0.474 1.00 95.38 75 GLU A C 1
ATOM 578 O O . GLU A 1 75 ? 10.090 3.249 -0.079 1.00 95.38 75 GLU A O 1
ATOM 583 N N . ILE A 1 76 ? 10.954 1.814 1.384 1.00 93.44 76 ILE A N 1
ATOM 584 C CA . ILE A 1 76 ? 12.023 2.716 1.846 1.00 93.44 76 ILE A CA 1
ATOM 585 C C . ILE A 1 76 ? 13.341 2.515 1.067 1.00 93.44 76 ILE A C 1
ATOM 587 O O . ILE A 1 76 ? 14.145 3.444 0.917 1.00 93.44 76 ILE A O 1
ATOM 591 N N . ARG A 1 77 ? 13.567 1.302 0.544 1.00 93.50 77 ARG A N 1
ATOM 592 C CA . ARG A 1 77 ? 14.795 0.849 -0.126 1.00 93.50 77 ARG A CA 1
ATOM 593 C C . ARG A 1 77 ? 14.795 1.210 -1.615 1.00 93.50 77 ARG A C 1
ATOM 595 O O . ARG A 1 77 ? 14.145 0.551 -2.419 1.00 93.50 77 ARG A O 1
ATOM 602 N N . VAL A 1 78 ? 15.641 2.170 -1.994 1.00 95.38 78 VAL A N 1
ATOM 603 C CA . VAL A 1 78 ? 15.772 2.716 -3.368 1.00 95.38 78 VAL A CA 1
ATOM 604 C C . VAL A 1 78 ? 15.835 1.649 -4.468 1.00 95.38 78 VAL A C 1
ATOM 606 O O . VAL A 1 78 ? 15.143 1.742 -5.469 1.00 95.38 78 VAL A O 1
ATOM 609 N N . LYS A 1 79 ? 16.666 0.612 -4.285 1.00 97.69 79 LYS A N 1
ATOM 610 C CA . LYS A 1 79 ? 16.859 -0.443 -5.297 1.00 97.69 79 LYS A CA 1
ATOM 611 C C . LYS A 1 79 ? 15.650 -1.370 -5.448 1.00 97.69 79 LYS A C 1
ATOM 613 O O . LYS A 1 79 ? 15.505 -1.997 -6.489 1.00 97.69 79 LYS A O 1
ATOM 618 N N . VAL A 1 80 ? 14.832 -1.489 -4.404 1.00 96.50 80 VAL A N 1
ATOM 619 C CA . VAL A 1 80 ? 13.622 -2.318 -4.408 1.00 96.50 80 VAL A CA 1
ATOM 620 C C . VAL A 1 80 ? 12.475 -1.529 -5.033 1.00 96.50 80 VAL A C 1
ATOM 622 O O . VAL A 1 80 ? 11.786 -2.053 -5.900 1.00 96.50 80 VAL A O 1
ATOM 625 N N . GLU A 1 81 ? 12.336 -0.251 -4.677 1.00 97.50 81 GLU A N 1
ATOM 626 C CA . GLU A 1 81 ? 11.325 0.625 -5.269 1.00 97.50 81 GLU A CA 1
ATOM 627 C C . GLU A 1 81 ? 11.538 0.829 -6.777 1.00 97.50 81 GLU A C 1
ATOM 629 O O . GLU A 1 81 ? 10.630 0.529 -7.549 1.00 97.50 81 GLU A O 1
ATOM 634 N N . ALA A 1 82 ? 12.747 1.196 -7.215 1.00 97.62 82 ALA A N 1
ATOM 635 C CA . ALA A 1 82 ? 13.062 1.327 -8.640 1.00 97.62 82 ALA A CA 1
ATOM 636 C C . ALA A 1 82 ? 12.838 0.021 -9.434 1.00 97.62 82 ALA A C 1
ATOM 638 O O . ALA A 1 82 ? 12.407 0.059 -10.584 1.00 97.62 82 ALA A O 1
ATOM 639 N N . TYR A 1 83 ? 13.076 -1.150 -8.825 1.00 98.00 83 TYR A N 1
ATOM 640 C CA . TYR A 1 83 ? 12.750 -2.438 -9.447 1.00 98.00 83 TYR A CA 1
ATOM 641 C C . TYR A 1 83 ? 11.235 -2.616 -9.642 1.00 98.00 83 TYR A C 1
ATOM 643 O O . TYR A 1 83 ? 10.807 -3.120 -10.679 1.00 98.00 83 TYR A O 1
ATOM 651 N N . VAL A 1 84 ? 10.414 -2.227 -8.660 1.00 97.19 84 VAL A N 1
ATOM 652 C CA . VAL A 1 84 ? 8.951 -2.356 -8.754 1.00 97.19 84 VAL A CA 1
ATOM 653 C C . VAL A 1 84 ? 8.365 -1.346 -9.736 1.00 97.19 84 VAL A C 1
ATOM 655 O O . VAL A 1 84 ? 7.463 -1.712 -10.484 1.00 97.19 84 VAL A O 1
ATOM 658 N N . ASP A 1 85 ? 8.897 -0.127 -9.796 1.00 97.88 85 ASP A N 1
ATOM 659 C CA . ASP A 1 85 ? 8.499 0.885 -10.780 1.00 97.88 85 ASP A CA 1
ATOM 660 C C . ASP A 1 85 ? 8.747 0.396 -12.222 1.00 97.88 85 ASP A C 1
ATOM 662 O O . ASP A 1 85 ? 7.815 0.310 -13.025 1.00 97.88 85 ASP A O 1
ATOM 666 N N . GLU A 1 86 ? 9.963 -0.071 -12.534 1.00 98.12 86 GLU A N 1
ATOM 667 C CA . GLU A 1 86 ? 10.271 -0.670 -13.843 1.00 98.12 86 GLU A CA 1
ATOM 668 C C . GLU A 1 86 ? 9.444 -1.938 -14.128 1.00 98.12 86 GLU A C 1
ATOM 670 O O . GLU A 1 86 ? 8.971 -2.136 -15.250 1.00 98.12 86 GLU A O 1
ATOM 675 N N . ARG A 1 87 ? 9.178 -2.773 -13.113 1.00 97.75 87 ARG A N 1
ATOM 676 C CA . ARG A 1 87 ? 8.288 -3.940 -13.240 1.00 97.75 87 ARG A CA 1
ATOM 677 C C . ARG A 1 87 ? 6.852 -3.530 -13.589 1.00 97.75 87 ARG A C 1
ATOM 679 O O . ARG A 1 87 ? 6.226 -4.194 -14.414 1.00 97.75 87 ARG A O 1
ATOM 686 N N . ILE A 1 88 ? 6.328 -2.458 -12.993 1.00 97.81 88 ILE A N 1
ATOM 687 C CA . ILE A 1 88 ? 4.992 -1.922 -13.293 1.00 97.81 88 ILE A CA 1
ATOM 688 C C . ILE A 1 88 ? 4.959 -1.351 -14.716 1.00 97.81 88 ILE A C 1
ATOM 690 O O . ILE A 1 88 ? 4.043 -1.684 -15.468 1.00 97.81 88 ILE A O 1
ATOM 694 N N . LYS A 1 89 ? 5.966 -0.569 -15.131 1.00 97.44 89 LYS A N 1
ATOM 695 C CA . LYS A 1 89 ? 6.079 -0.054 -16.512 1.00 97.44 89 LYS A CA 1
ATOM 696 C C . LYS A 1 89 ? 6.092 -1.189 -17.537 1.00 97.44 89 LYS A C 1
ATOM 698 O O . LYS A 1 89 ? 5.288 -1.177 -18.467 1.00 97.44 89 LYS A O 1
ATOM 703 N N . ALA A 1 90 ? 6.935 -2.202 -17.332 1.00 98.12 90 ALA A N 1
ATOM 704 C CA . ALA A 1 90 ? 7.009 -3.370 -18.206 1.00 98.12 90 ALA A CA 1
ATOM 705 C C . ALA A 1 90 ? 5.666 -4.119 -18.285 1.00 98.12 90 ALA A C 1
ATOM 707 O O . ALA A 1 90 ? 5.227 -4.480 -19.376 1.00 98.12 90 ALA A O 1
ATOM 708 N N . LEU A 1 91 ? 4.968 -4.304 -17.157 1.00 97.69 91 LEU A N 1
ATOM 709 C CA . LEU A 1 91 ? 3.642 -4.931 -17.137 1.00 97.69 91 LEU A CA 1
ATOM 710 C C . LEU A 1 91 ? 2.581 -4.103 -17.879 1.00 97.69 91 LEU A C 1
ATOM 712 O O . LEU A 1 91 ? 1.811 -4.680 -18.642 1.00 97.69 91 LEU A O 1
ATOM 716 N N . ARG A 1 92 ? 2.570 -2.772 -17.725 1.00 97.44 92 ARG A N 1
ATOM 717 C CA . ARG A 1 92 ? 1.663 -1.868 -18.462 1.00 97.44 92 ARG A CA 1
ATOM 718 C C . ARG A 1 92 ? 1.892 -1.904 -19.980 1.00 97.44 92 ARG A C 1
ATOM 720 O O . ARG A 1 92 ? 0.935 -1.744 -20.730 1.00 97.44 92 ARG A O 1
ATOM 727 N N . ILE A 1 93 ? 3.136 -2.117 -20.424 1.00 97.00 93 ILE A N 1
ATOM 728 C CA . ILE A 1 93 ? 3.507 -2.243 -21.846 1.00 97.00 93 ILE A CA 1
ATOM 729 C C . ILE A 1 93 ? 3.129 -3.626 -22.397 1.00 97.00 93 ILE A C 1
ATOM 731 O O . ILE A 1 93 ? 2.498 -3.723 -23.446 1.00 97.00 93 ILE A O 1
ATOM 735 N N . HIS A 1 94 ? 3.497 -4.704 -21.697 1.00 97.44 94 HIS A N 1
ATOM 736 C CA . HIS A 1 94 ? 3.257 -6.076 -22.159 1.00 97.44 94 HIS A CA 1
ATOM 737 C C . HIS A 1 94 ? 1.807 -6.549 -21.989 1.00 97.44 94 HIS A C 1
ATOM 739 O O . HIS A 1 94 ? 1.408 -7.515 -22.636 1.00 97.44 94 HIS A O 1
ATOM 745 N N . GLN A 1 95 ? 1.018 -5.892 -21.137 1.00 96.38 95 GLN A N 1
ATOM 746 C CA . GLN A 1 95 ? -0.401 -6.182 -20.927 1.00 96.38 95 GLN A CA 1
ATOM 747 C C . GLN A 1 95 ? -1.223 -4.879 -20.995 1.00 96.38 95 GLN A C 1
ATOM 749 O O . GLN A 1 95 ? -1.623 -4.349 -19.953 1.00 96.38 95 GLN A O 1
ATOM 754 N N . PRO A 1 96 ? -1.478 -4.342 -22.208 1.00 93.75 96 PRO A N 1
ATOM 755 C CA . PRO A 1 96 ? -2.217 -3.094 -22.398 1.00 93.75 96 PRO A CA 1
ATOM 756 C C . PRO A 1 96 ? -3.567 -3.081 -21.668 1.00 93.75 96 PRO A C 1
ATOM 758 O O . PRO A 1 96 ? -4.276 -4.085 -21.620 1.00 93.75 96 PRO A O 1
ATOM 761 N N . GLY A 1 97 ? -3.912 -1.939 -21.070 1.00 91.19 97 GLY A N 1
ATOM 762 C CA . GLY A 1 97 ? -5.119 -1.770 -20.250 1.00 91.19 97 GLY A CA 1
ATOM 763 C C . GLY A 1 97 ? -5.033 -2.357 -18.833 1.00 91.19 97 GLY A C 1
ATOM 764 O O . GLY A 1 97 ? -5.728 -1.873 -17.943 1.00 91.19 97 GLY A O 1
ATOM 765 N N . GLN A 1 98 ? -4.147 -3.323 -18.570 1.00 94.88 98 GLN A N 1
ATOM 766 C CA . GLN A 1 98 ? -3.896 -3.835 -17.218 1.00 94.88 98 GLN A CA 1
ATOM 767 C C . GLN A 1 98 ? -2.824 -3.013 -16.482 1.00 94.88 98 GLN A C 1
ATOM 769 O O . GLN A 1 98 ? -2.086 -2.230 -17.083 1.00 94.88 98 GLN A O 1
ATOM 774 N N . TYR A 1 99 ? -2.746 -3.183 -15.156 1.00 96.81 99 TYR A N 1
ATOM 775 C CA . TYR A 1 99 ? -1.747 -2.574 -14.256 1.00 96.81 99 TYR A CA 1
ATOM 776 C C . TYR A 1 99 ? -1.674 -1.033 -14.262 1.00 96.81 99 TYR A C 1
ATOM 778 O O . TYR A 1 99 ? -0.745 -0.440 -13.710 1.00 96.81 99 TYR A O 1
ATOM 786 N N . GLN A 1 100 ? -2.668 -0.356 -14.840 1.00 97.06 100 GLN A N 1
ATOM 787 C CA . GLN A 1 100 ? -2.760 1.110 -14.856 1.00 97.06 100 GLN A CA 1
ATOM 788 C C . GLN A 1 100 ? -3.122 1.696 -13.480 1.00 97.06 100 GLN A C 1
ATOM 790 O O . GLN A 1 100 ? -2.888 2.871 -13.219 1.00 97.06 100 GLN A O 1
ATOM 795 N N . ASN A 1 101 ? -3.697 0.863 -12.611 1.00 96.75 101 ASN A N 1
ATOM 796 C CA . ASN A 1 101 ? -4.242 1.163 -11.285 1.00 96.75 101 ASN A CA 1
ATOM 797 C C . ASN A 1 101 ? -3.251 0.942 -10.125 1.00 96.75 101 ASN A C 1
ATOM 799 O O . ASN A 1 101 ? -3.580 1.216 -8.975 1.00 96.75 101 ASN A O 1
ATOM 803 N N . VAL A 1 102 ? -2.043 0.448 -10.402 1.00 96.38 102 VAL A N 1
ATOM 804 C CA . VAL A 1 102 ? -1.003 0.159 -9.401 1.00 96.38 102 VAL A CA 1
ATOM 805 C C . VAL A 1 102 ? 0.210 1.059 -9.610 1.00 96.38 102 VAL A C 1
ATOM 807 O O . VAL A 1 102 ? 0.644 1.248 -10.746 1.00 96.38 102 VAL A O 1
ATOM 810 N N . SER A 1 103 ? 0.772 1.606 -8.531 1.00 97.62 103 SER A N 1
ATOM 811 C CA . SER A 1 103 ? 2.018 2.383 -8.561 1.00 97.62 103 SER A CA 1
ATOM 812 C C . SER A 1 103 ? 2.820 2.203 -7.266 1.00 97.62 103 SER A C 1
ATOM 814 O O . SER A 1 103 ? 2.362 1.552 -6.327 1.00 97.62 103 SER A O 1
ATOM 816 N N . ILE A 1 104 ? 4.021 2.780 -7.208 1.00 96.69 104 ILE A N 1
ATOM 817 C CA . ILE A 1 104 ? 4.893 2.786 -6.031 1.00 96.69 104 ILE A CA 1
ATOM 818 C C . ILE A 1 104 ? 5.462 4.191 -5.781 1.00 96.69 104 ILE A C 1
ATOM 820 O O . ILE A 1 104 ? 5.657 4.962 -6.719 1.00 96.69 104 ILE A O 1
ATOM 824 N N . ILE A 1 105 ? 5.723 4.521 -4.513 1.00 94.69 105 ILE A N 1
ATOM 825 C CA . ILE A 1 105 ? 6.523 5.677 -4.087 1.00 94.69 105 ILE A CA 1
ATOM 826 C C . ILE A 1 105 ? 7.587 5.211 -3.093 1.00 94.69 105 ILE A C 1
ATOM 828 O O . ILE A 1 105 ? 7.284 4.521 -2.111 1.00 94.69 105 ILE A O 1
ATOM 832 N N . ARG A 1 106 ? 8.822 5.691 -3.269 1.00 93.62 106 ARG A N 1
ATOM 833 C CA . ARG A 1 106 ? 9.832 5.626 -2.213 1.00 93.62 106 ARG A CA 1
ATOM 834 C C . ARG A 1 106 ? 9.481 6.538 -1.038 1.00 93.62 106 ARG A C 1
ATOM 836 O O . ARG A 1 106 ? 9.656 7.754 -1.115 1.00 93.62 106 ARG A O 1
ATOM 843 N N . MET A 1 107 ? 9.091 5.960 0.095 1.00 85.69 107 MET A N 1
ATOM 844 C CA . MET A 1 107 ? 8.931 6.693 1.352 1.00 85.69 107 MET A CA 1
ATOM 845 C C . MET A 1 107 ? 9.180 5.822 2.589 1.00 85.69 107 MET A C 1
ATOM 847 O O . MET A 1 107 ? 9.004 4.607 2.577 1.00 85.69 107 MET A O 1
ATOM 851 N N . ASN A 1 108 ? 9.549 6.467 3.697 1.00 81.44 108 ASN A N 1
ATOM 852 C CA . ASN A 1 108 ? 9.431 5.868 5.024 1.00 81.44 108 ASN A CA 1
ATOM 853 C C . ASN A 1 108 ? 8.028 6.165 5.573 1.00 81.44 108 ASN A C 1
ATOM 855 O O . ASN A 1 108 ? 7.798 7.270 6.064 1.00 81.44 108 ASN A O 1
ATOM 859 N N . ALA A 1 109 ? 7.115 5.193 5.496 1.00 75.25 109 ALA A N 1
ATOM 860 C CA . ALA A 1 109 ? 5.744 5.335 5.988 1.00 75.25 109 ALA A CA 1
ATOM 861 C C . ALA A 1 109 ? 5.703 5.853 7.441 1.00 75.25 109 ALA A C 1
ATOM 863 O O . ALA A 1 109 ? 5.116 6.902 7.691 1.00 75.25 109 ALA A O 1
ATOM 864 N N . MET A 1 110 ? 6.470 5.230 8.348 1.00 66.06 110 MET A N 1
ATOM 865 C CA . MET A 1 110 ? 6.559 5.570 9.784 1.00 66.06 110 MET A CA 1
ATOM 866 C C . MET A 1 110 ? 7.196 6.941 10.097 1.00 66.06 110 MET A C 1
ATOM 868 O O . MET A 1 110 ? 7.404 7.274 11.260 1.00 66.06 110 MET A O 1
ATOM 872 N N . LYS A 1 111 ? 7.600 7.714 9.080 1.00 62.12 111 LYS A N 1
ATOM 873 C CA . LYS A 1 111 ? 8.087 9.095 9.237 1.00 62.12 111 LYS A CA 1
ATOM 874 C C . LYS A 1 111 ? 7.272 10.109 8.431 1.00 62.12 111 LYS A C 1
ATOM 876 O O . LYS A 1 111 ? 7.342 11.300 8.721 1.00 62.12 111 LYS A O 1
ATOM 881 N N . PHE A 1 112 ? 6.555 9.664 7.401 1.00 63.00 112 PHE A N 1
ATOM 882 C CA . PHE A 1 112 ? 5.953 10.557 6.416 1.00 63.00 112 PHE A CA 1
ATOM 883 C C . PHE A 1 112 ? 4.439 10.414 6.255 1.00 63.00 112 PHE A C 1
ATOM 885 O O . PHE A 1 112 ? 3.880 11.288 5.602 1.00 63.00 112 PHE A O 1
ATOM 892 N N . LEU A 1 113 ? 3.756 9.443 6.887 1.00 59.47 113 LEU A N 1
ATOM 893 C CA . LEU A 1 113 ? 2.284 9.468 6.994 1.00 59.47 113 LEU A CA 1
ATOM 894 C C . LEU A 1 113 ? 1.769 10.835 7.511 1.00 59.47 113 LEU A C 1
ATOM 896 O O . LEU A 1 113 ? 0.909 11.417 6.846 1.00 59.47 113 LEU A O 1
ATOM 900 N N . PRO A 1 114 ? 2.352 11.435 8.574 1.00 52.62 114 PRO A N 1
ATOM 901 C CA . PRO A 1 114 ? 1.959 12.771 9.040 1.00 52.62 114 PRO A CA 1
ATOM 902 C C . PRO A 1 114 ? 2.272 13.920 8.066 1.00 52.62 114 PRO A C 1
ATOM 904 O O . PRO A 1 114 ? 1.644 14.970 8.124 1.00 52.62 114 PRO A O 1
ATOM 907 N N . ASN A 1 115 ? 3.200 13.735 7.119 1.00 54.66 115 ASN A N 1
ATOM 908 C CA . ASN A 1 115 ? 3.457 14.715 6.050 1.00 54.66 115 ASN A CA 1
ATOM 909 C C . ASN A 1 115 ? 2.452 14.604 4.886 1.00 54.66 115 ASN A C 1
ATOM 911 O O . ASN A 1 115 ? 2.566 15.326 3.890 1.00 54.66 115 ASN A O 1
ATOM 915 N N . PHE A 1 116 ? 1.477 13.704 5.009 1.00 51.62 116 PHE A N 1
ATOM 916 C CA . PHE A 1 116 ? 0.234 13.751 4.258 1.00 51.62 116 PHE A CA 1
ATOM 917 C C . PHE A 1 116 ? -0.963 14.122 5.160 1.00 51.62 116 PHE A C 1
ATOM 919 O O . PHE A 1 116 ? -1.913 14.676 4.634 1.00 51.62 116 PHE A O 1
ATOM 926 N N . PHE A 1 117 ? -0.962 13.889 6.481 1.00 48.91 117 PHE A N 1
ATOM 927 C CA . PHE A 1 117 ? -2.19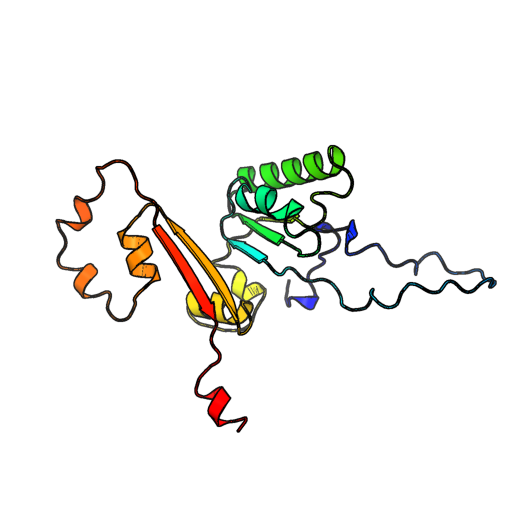4 13.966 7.292 1.00 48.91 117 PHE A CA 1
ATOM 928 C C . PHE A 1 117 ? -2.001 14.518 8.721 1.00 48.91 117 PHE A C 1
ATOM 930 O O . PHE A 1 117 ? -0.998 14.239 9.374 1.00 48.91 117 PHE A O 1
ATOM 937 N N . GLU A 1 118 ? -2.962 15.297 9.238 1.00 37.47 118 GLU A N 1
ATOM 938 C CA . GLU A 1 118 ? -2.769 16.070 10.479 1.00 37.47 118 GLU A CA 1
ATOM 939 C C . GLU A 1 118 ? -2.943 15.276 11.793 1.00 37.47 118 GLU A C 1
ATOM 941 O O . GLU A 1 118 ? -4.004 14.739 12.089 1.00 37.47 118 GLU A O 1
ATOM 946 N N . LYS A 1 119 ? -1.902 15.337 12.637 1.00 33.12 119 LYS A N 1
ATOM 947 C CA . LYS A 1 119 ? -1.871 15.087 14.095 1.00 33.12 119 LYS A CA 1
ATOM 948 C C . LYS A 1 119 ? -2.528 13.795 14.630 1.00 33.12 119 LYS A C 1
ATOM 950 O O . LYS A 1 119 ? -3.666 13.798 15.093 1.00 33.12 119 LYS A O 1
ATOM 955 N N . ALA A 1 120 ? -1.683 12.794 14.884 1.00 42.78 120 ALA A N 1
ATOM 956 C CA . ALA A 1 120 ? -1.803 11.928 16.064 1.00 42.78 120 ALA A CA 1
ATOM 957 C C . ALA A 1 120 ? -0.413 11.476 16.564 1.00 42.78 120 ALA A C 1
ATOM 959 O O . ALA A 1 120 ? 0.584 11.701 15.885 1.00 42.78 120 ALA A O 1
ATOM 960 N N . GLN A 1 121 ? -0.318 10.903 17.773 1.00 47.38 121 GLN A N 1
ATOM 961 C CA . GLN A 1 121 ? 0.971 10.657 18.457 1.00 47.38 121 GLN A CA 1
ATOM 962 C C . GLN A 1 121 ? 1.510 9.214 18.363 1.00 47.38 121 GLN A C 1
ATOM 964 O O . GLN A 1 121 ? 2.568 8.933 18.925 1.00 47.38 121 GLN A O 1
ATOM 969 N N . THR A 1 122 ? 0.813 8.293 17.689 1.00 54.97 122 THR A N 1
ATOM 970 C CA . THR A 1 122 ? 1.235 6.888 17.536 1.00 54.97 122 THR A CA 1
ATOM 971 C C . THR A 1 122 ? 0.857 6.330 16.164 1.00 54.97 122 THR A C 1
ATOM 973 O O . THR A 1 122 ? -0.127 6.754 15.561 1.00 54.97 122 THR A O 1
ATOM 976 N N . LEU A 1 123 ? 1.604 5.323 15.696 1.00 60.22 123 LEU A N 1
ATOM 977 C CA . LEU A 1 123 ? 1.422 4.695 14.379 1.00 60.22 123 LEU A CA 1
ATOM 978 C C . LEU A 1 123 ? 0.000 4.130 14.168 1.00 60.22 123 LEU A C 1
ATOM 980 O O . LEU A 1 123 ? -0.552 4.226 13.077 1.00 60.22 123 LEU A O 1
ATOM 984 N N . LEU A 1 124 ? -0.625 3.589 15.222 1.00 63.62 124 LEU A N 1
ATOM 985 C CA . LEU A 1 124 ? -2.021 3.133 15.176 1.00 63.62 124 LEU A CA 1
ATOM 986 C C . LEU A 1 124 ? -3.008 4.282 14.946 1.00 63.62 124 LEU A C 1
ATOM 988 O O . LEU A 1 124 ? -3.993 4.101 14.236 1.00 63.62 124 LEU A O 1
ATOM 992 N N . ALA A 1 125 ? -2.744 5.460 15.509 1.00 56.16 125 ALA A N 1
ATOM 993 C CA . ALA A 1 125 ? -3.591 6.626 15.315 1.00 56.16 125 ALA A CA 1
ATOM 994 C C . ALA A 1 125 ? -3.356 7.291 13.943 1.00 56.16 125 ALA A C 1
ATOM 996 O O . ALA A 1 125 ? -4.304 7.804 13.354 1.00 56.16 125 ALA A O 1
ATOM 997 N N . GLU A 1 126 ? -2.145 7.198 13.379 1.00 66.62 126 GLU A N 1
ATOM 998 C CA . GLU A 1 126 ? -1.888 7.531 11.967 1.00 66.62 126 GLU A CA 1
ATOM 999 C C . GLU A 1 126 ? -2.679 6.608 11.022 1.00 66.62 126 GLU A C 1
ATOM 1001 O O . GLU A 1 126 ? -3.372 7.092 10.125 1.00 66.62 126 GLU A O 1
ATOM 1006 N N . TYR A 1 127 ? -2.650 5.286 11.249 1.00 70.94 127 TYR A N 1
ATOM 1007 C CA . TYR A 1 127 ? -3.459 4.333 10.479 1.00 70.94 127 TYR A CA 1
ATOM 1008 C C . TYR A 1 127 ? -4.963 4.576 10.656 1.00 70.94 127 TYR A C 1
ATOM 1010 O O . TYR A 1 127 ? -5.699 4.570 9.671 1.00 70.94 127 TYR A O 1
ATOM 1018 N N . ALA A 1 128 ? -5.427 4.843 11.880 1.00 66.19 128 ALA A N 1
ATOM 1019 C CA . ALA A 1 128 ? -6.822 5.183 12.134 1.00 66.19 128 ALA A CA 1
ATOM 1020 C C . ALA A 1 128 ? -7.238 6.456 11.380 1.00 66.19 128 ALA A C 1
ATOM 1022 O O . ALA A 1 128 ? -8.278 6.452 10.724 1.00 66.19 128 ALA A O 1
ATOM 1023 N N . TYR A 1 129 ? -6.425 7.518 11.400 1.00 69.38 129 TYR A N 1
ATOM 1024 C CA . TYR A 1 129 ? -6.724 8.757 10.679 1.00 69.38 129 TYR A CA 1
ATOM 1025 C C . TYR A 1 129 ? -7.015 8.482 9.196 1.00 69.38 129 TYR A C 1
ATOM 1027 O O . TYR A 1 129 ? -8.076 8.865 8.698 1.00 69.38 129 TYR A O 1
ATOM 1035 N N . VAL A 1 130 ? -6.110 7.780 8.501 1.00 70.31 130 VAL A N 1
ATOM 1036 C CA . VAL A 1 130 ? -6.184 7.603 7.038 1.00 70.31 130 VAL A CA 1
ATOM 1037 C C . VAL A 1 130 ? -7.249 6.608 6.565 1.00 70.31 130 VAL A C 1
ATOM 1039 O O . VAL A 1 130 ? -7.640 6.656 5.402 1.00 70.31 130 VAL A O 1
ATOM 1042 N N . LEU A 1 131 ? -7.721 5.696 7.423 1.00 76.12 131 LEU A N 1
ATOM 1043 C CA . LEU A 1 131 ? -8.404 4.474 6.969 1.00 76.12 131 LEU A CA 1
ATOM 1044 C C . LEU A 1 131 ? -9.879 4.598 6.552 1.00 76.12 131 LEU A C 1
ATOM 1046 O O . LEU A 1 131 ? -10.377 3.650 5.955 1.00 76.12 131 LEU A O 1
ATOM 1050 N N . ARG A 1 132 ? -10.570 5.708 6.859 1.00 83.12 132 ARG A N 1
ATOM 1051 C CA . ARG A 1 132 ? -12.053 5.847 6.927 1.00 83.12 132 ARG A CA 1
ATOM 1052 C C . ARG A 1 132 ? -12.742 4.857 7.885 1.00 83.12 132 ARG A C 1
ATOM 1054 O O . ARG A 1 132 ? -12.248 3.764 8.145 1.00 83.12 132 ARG A O 1
ATOM 1061 N N . VAL A 1 133 ? -13.914 5.219 8.410 1.00 81.25 133 VAL A N 1
ATOM 1062 C CA . VAL A 1 133 ? -14.752 4.272 9.175 1.00 81.25 133 VAL A CA 1
ATOM 1063 C C . VAL A 1 133 ? -15.176 3.116 8.258 1.00 81.25 133 VAL A C 1
ATOM 1065 O O . VAL A 1 133 ? -15.476 3.323 7.080 1.00 81.25 133 VAL A O 1
ATOM 1068 N N . GLY A 1 134 ? -15.109 1.884 8.768 1.00 80.31 134 GLY A N 1
ATOM 1069 C CA . GLY A 1 134 ? -15.286 0.656 7.987 1.00 80.31 134 GLY A CA 1
ATOM 1070 C C . GLY A 1 134 ? -14.095 0.277 7.092 1.00 80.31 134 GLY A C 1
ATOM 1071 O O . GLY A 1 134 ? -14.176 -0.714 6.369 1.00 80.31 134 GLY A O 1
ATOM 1072 N N . GLY A 1 135 ? -12.993 1.037 7.113 1.00 74.44 135 GLY A N 1
ATOM 1073 C CA . GLY A 1 135 ? -11.735 0.655 6.465 1.00 74.44 135 GLY A CA 1
ATOM 1074 C C . GLY A 1 135 ? -11.071 -0.547 7.136 1.00 74.44 135 GLY A C 1
ATOM 1075 O O . GLY A 1 135 ? -11.293 -0.795 8.322 1.00 74.44 135 GLY A O 1
ATOM 1076 N N . ILE A 1 136 ? -10.251 -1.287 6.383 1.00 77.25 136 ILE A N 1
ATOM 1077 C CA . ILE A 1 136 ? -9.649 -2.552 6.826 1.00 77.25 136 ILE A CA 1
ATOM 1078 C C . ILE A 1 136 ? -8.121 -2.450 6.840 1.00 77.25 136 ILE A C 1
ATOM 1080 O O . ILE A 1 136 ? -7.511 -2.088 5.835 1.00 77.25 136 ILE A O 1
ATOM 1084 N N . LEU A 1 137 ? -7.505 -2.829 7.961 1.00 75.75 137 LEU A N 1
ATOM 1085 C CA . LEU A 1 137 ? -6.064 -3.034 8.097 1.00 75.75 137 LEU A CA 1
ATOM 1086 C C . LEU A 1 137 ? -5.756 -4.535 8.128 1.00 75.75 137 LEU A C 1
ATOM 1088 O O . LEU A 1 137 ? -6.152 -5.237 9.059 1.00 75.75 137 LEU A O 1
ATO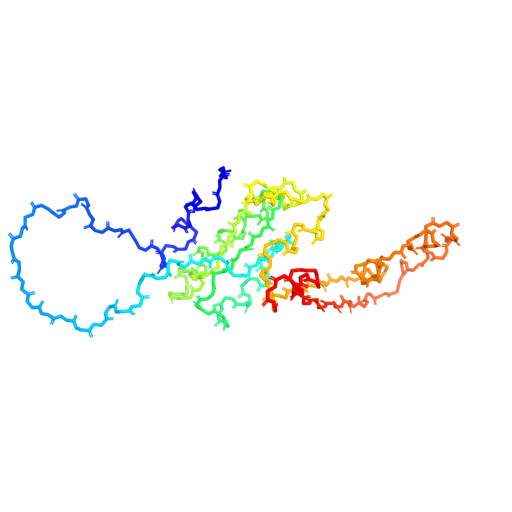M 1092 N N . TYR A 1 138 ? -5.010 -5.013 7.135 1.00 75.12 138 TYR A N 1
ATOM 1093 C CA . TYR A 1 138 ? -4.471 -6.373 7.099 1.00 75.12 138 TYR A CA 1
ATOM 1094 C C . TYR A 1 138 ? -3.031 -6.380 7.615 1.00 75.12 138 TYR A C 1
ATOM 1096 O O . TYR A 1 138 ? -2.228 -5.543 7.203 1.00 75.12 138 TYR A O 1
ATOM 1104 N N . THR A 1 139 ? -2.676 -7.339 8.471 1.00 77.62 139 THR A N 1
ATOM 1105 C CA . THR A 1 139 ? -1.285 -7.534 8.913 1.00 77.62 139 THR A CA 1
ATOM 1106 C C . THR A 1 139 ? -0.908 -9.010 8.828 1.00 77.62 139 THR A C 1
ATOM 1108 O O . THR A 1 139 ? -1.704 -9.884 9.170 1.00 77.62 139 THR A O 1
ATOM 1111 N N . ILE A 1 140 ? 0.294 -9.314 8.331 1.00 71.19 140 ILE A N 1
ATOM 1112 C CA . ILE A 1 140 ? 0.786 -10.690 8.202 1.00 71.19 140 ILE A CA 1
ATOM 1113 C C . ILE A 1 140 ? 2.255 -10.783 8.614 1.00 71.19 140 ILE A C 1
ATOM 1115 O O . ILE A 1 140 ? 3.072 -9.950 8.228 1.00 71.19 140 ILE A O 1
ATOM 1119 N N . THR A 1 141 ? 2.593 -11.802 9.399 1.00 74.88 141 THR A N 1
ATOM 1120 C CA . THR A 1 141 ? 3.961 -12.062 9.865 1.00 74.88 141 THR A CA 1
ATOM 1121 C C . THR A 1 141 ? 4.180 -13.555 10.120 1.00 74.88 141 THR A C 1
ATOM 1123 O O . THR A 1 141 ? 3.231 -14.311 10.315 1.00 74.88 141 THR A O 1
ATOM 1126 N N . ASP A 1 142 ? 5.430 -13.999 10.093 1.00 71.94 142 ASP A N 1
ATOM 1127 C CA . ASP A 1 142 ? 5.892 -15.307 10.568 1.00 71.94 142 ASP A CA 1
ATOM 1128 C C . ASP A 1 142 ? 6.363 -15.279 12.039 1.00 71.94 142 ASP A C 1
ATOM 1130 O O . ASP A 1 142 ? 6.559 -16.327 12.656 1.00 71.94 142 ASP A O 1
ATOM 1134 N N . VAL A 1 143 ? 6.475 -14.088 12.640 1.00 76.38 143 VAL A N 1
ATOM 1135 C CA . VAL A 1 143 ? 6.834 -13.891 14.049 1.00 76.38 143 VAL A CA 1
ATOM 1136 C C . VAL A 1 143 ? 5.565 -13.857 14.904 1.00 76.38 143 VAL A C 1
ATOM 1138 O O . VAL A 1 143 ? 4.862 -12.848 14.958 1.00 76.38 143 VAL A O 1
ATOM 1141 N N . LYS A 1 144 ? 5.289 -14.963 15.606 1.00 74.62 144 LYS A N 1
ATOM 1142 C CA . LYS A 1 144 ? 4.127 -15.125 16.501 1.00 74.62 144 LYS A CA 1
ATOM 1143 C C . LYS A 1 144 ? 3.977 -13.956 17.483 1.00 74.62 144 LYS A C 1
ATOM 1145 O O . LYS A 1 144 ? 2.927 -13.325 17.538 1.00 74.62 144 LYS A O 1
ATOM 1150 N N . ASP A 1 145 ? 5.059 -13.630 18.181 1.00 68.94 145 ASP A N 1
ATOM 1151 C CA . ASP A 1 145 ? 5.129 -12.589 19.206 1.00 68.94 145 ASP A CA 1
ATOM 1152 C C . ASP A 1 145 ? 4.782 -11.192 18.643 1.00 68.94 145 ASP A C 1
ATOM 1154 O O . ASP A 1 145 ? 4.204 -10.361 19.340 1.00 68.94 145 ASP A O 1
ATOM 1158 N N . LEU A 1 146 ? 5.083 -10.938 17.359 1.00 69.56 146 LEU A N 1
ATOM 1159 C CA . LEU A 1 146 ? 4.731 -9.691 16.673 1.00 69.56 146 LEU A CA 1
ATOM 1160 C C . LEU A 1 146 ? 3.241 -9.650 16.312 1.00 69.56 146 LEU A C 1
ATOM 1162 O O . LEU A 1 146 ? 2.613 -8.607 16.463 1.00 69.56 146 LEU A O 1
ATOM 1166 N N . HIS A 1 147 ? 2.662 -10.769 15.867 1.00 77.50 147 HIS A N 1
ATOM 1167 C CA . HIS A 1 147 ? 1.218 -10.872 15.633 1.00 77.50 147 HIS A CA 1
ATOM 1168 C C . HIS A 1 147 ? 0.425 -10.655 16.928 1.00 77.50 147 HIS A C 1
ATOM 1170 O O . HIS A 1 147 ? -0.540 -9.895 16.930 1.00 77.50 147 HIS A O 1
ATOM 1176 N N . GLU A 1 148 ? 0.864 -11.265 18.032 1.00 73.31 148 GLU A N 1
ATOM 1177 C CA . GLU A 1 148 ? 0.230 -11.104 19.344 1.00 73.31 148 GLU A CA 1
ATOM 1178 C C . GLU A 1 148 ? 0.382 -9.669 19.878 1.00 73.31 148 GLU A C 1
ATOM 1180 O O . GLU A 1 148 ? -0.597 -9.106 20.366 1.00 73.31 148 GLU A O 1
ATOM 1185 N N . TRP A 1 149 ? 1.541 -9.023 19.685 1.00 66.94 149 TRP A N 1
ATOM 1186 C CA . TRP A 1 149 ? 1.721 -7.596 19.991 1.00 66.94 149 TRP A CA 1
ATOM 1187 C C . TRP A 1 149 ? 0.807 -6.679 19.160 1.00 66.94 149 TRP A C 1
ATOM 1189 O O . TRP A 1 149 ? 0.237 -5.734 19.697 1.00 66.94 149 TRP A O 1
ATOM 1199 N N . MET A 1 150 ? 0.620 -6.956 17.864 1.00 67.56 150 MET A N 1
ATOM 1200 C CA . MET A 1 150 ? -0.300 -6.173 17.024 1.00 67.56 150 MET A CA 1
ATOM 1201 C C . MET A 1 150 ? -1.775 -6.344 17.421 1.00 67.56 150 MET A C 1
ATOM 1203 O O . MET A 1 150 ? -2.586 -5.489 17.071 1.00 67.56 150 MET A O 1
ATOM 1207 N N . ALA A 1 151 ? -2.123 -7.436 18.110 1.00 68.31 151 ALA A N 1
ATOM 1208 C CA . ALA A 1 151 ? -3.497 -7.787 18.458 1.00 68.31 151 ALA A CA 1
ATOM 1209 C C . ALA A 1 151 ? -3.936 -7.321 19.859 1.00 68.31 151 ALA A C 1
ATOM 1211 O O . ALA A 1 151 ? -5.141 -7.268 20.113 1.00 68.31 151 ALA A O 1
ATOM 1212 N N . ALA A 1 152 ? -3.003 -7.002 20.769 1.00 60.12 152 ALA A N 1
ATOM 1213 C CA . ALA A 1 152 ? -3.326 -6.640 22.150 1.00 60.12 152 ALA A CA 1
ATOM 1214 C C . ALA A 1 152 ? -2.298 -5.697 22.815 1.00 60.12 152 ALA A C 1
ATOM 1216 O O . ALA A 1 152 ? -1.177 -6.093 23.129 1.00 60.12 152 ALA A O 1
ATOM 1217 N N . ASP A 1 153 ? -2.740 -4.481 23.146 1.00 49.34 153 ASP A N 1
ATOM 1218 C CA . ASP A 1 153 ? -2.106 -3.573 24.116 1.00 49.34 153 ASP A CA 1
ATOM 1219 C C . ASP A 1 153 ? -3.260 -2.859 24.852 1.00 49.34 153 ASP A C 1
ATOM 1221 O O . ASP A 1 153 ? -4.072 -2.190 24.205 1.00 49.34 153 ASP A O 1
ATOM 1225 N N . PRO A 1 154 ? -3.463 -3.127 26.156 1.00 42.09 154 PRO A N 1
ATOM 1226 C CA . PRO A 1 154 ? -2.576 -2.582 27.184 1.00 42.09 154 PRO A CA 1
ATOM 1227 C C . PRO A 1 154 ? -1.700 -3.642 27.869 1.00 42.09 154 PRO A C 1
ATOM 1229 O O . PRO A 1 154 ? -2.217 -4.661 28.321 1.00 42.09 154 PRO A O 1
ATOM 1232 N N . VAL A 1 155 ? -0.418 -3.327 28.108 1.00 36.25 155 VAL A N 1
ATOM 1233 C CA . VAL A 1 155 ? 0.460 -4.016 29.089 1.00 36.25 155 VAL A CA 1
ATOM 1234 C C . VAL A 1 155 ? 0.731 -5.485 28.686 1.00 36.25 155 VAL A C 1
ATOM 1236 O O . VAL A 1 155 ? 0.248 -6.421 29.313 1.00 36.25 155 VAL A O 1
ATOM 1239 N N . VAL A 1 156 ? 1.530 -5.801 27.660 1.00 44.81 156 VAL A N 1
ATOM 1240 C CA . VAL A 1 156 ? 2.905 -5.350 27.334 1.00 44.81 156 VAL A CA 1
ATOM 1241 C C . VAL A 1 156 ? 3.926 -5.537 28.467 1.00 44.81 156 VAL A C 1
ATOM 1243 O O . VAL A 1 156 ? 4.924 -6.228 28.259 1.00 44.81 156 VAL A O 1
ATOM 1246 N N . THR A 1 157 ? 3.707 -5.009 29.677 1.00 37.34 157 THR A N 1
ATOM 1247 C CA . THR A 1 157 ? 4.720 -5.059 30.757 1.00 37.34 157 THR A CA 1
ATOM 1248 C C . THR A 1 157 ? 5.097 -6.488 31.173 1.00 37.34 157 THR A C 1
ATOM 1250 O O . THR A 1 157 ? 6.266 -6.756 31.425 1.00 37.34 157 THR A O 1
ATOM 1253 N N . HIS A 1 158 ? 4.154 -7.438 31.155 1.00 36.47 158 HIS A N 1
ATOM 1254 C CA . HIS A 1 158 ? 4.435 -8.840 31.504 1.00 36.47 158 HIS A CA 1
ATOM 1255 C C . HIS A 1 158 ? 5.208 -9.603 30.412 1.00 36.47 158 HIS A C 1
ATOM 1257 O O . HIS A 1 158 ? 6.001 -10.488 30.726 1.00 36.47 158 HIS A O 1
ATOM 1263 N N . VAL A 1 159 ? 5.031 -9.239 29.136 1.00 38.56 159 VAL A N 1
ATOM 1264 C CA . VAL A 1 159 ? 5.742 -9.860 27.999 1.00 38.56 159 VAL A CA 1
ATOM 1265 C C . VAL A 1 159 ? 7.241 -9.529 28.036 1.00 38.56 159 VAL A C 1
ATOM 1267 O O . VAL A 1 159 ? 8.084 -10.307 27.586 1.00 38.56 159 VAL A O 1
ATOM 1270 N N . ARG A 1 160 ? 7.580 -8.368 28.605 1.00 39.25 160 ARG A N 1
ATOM 1271 C CA . ARG A 1 160 ? 8.902 -7.748 28.500 1.00 39.25 160 ARG A CA 1
ATOM 1272 C C . ARG A 1 160 ? 9.897 -8.161 29.595 1.00 39.25 160 ARG A C 1
ATOM 1274 O O . ARG A 1 160 ? 11.078 -7.858 29.453 1.00 39.25 160 ARG A O 1
ATOM 1281 N N . GLU A 1 161 ? 9.451 -8.808 30.679 1.00 36.41 161 GLU A N 1
ATOM 1282 C CA . GLU A 1 161 ? 10.252 -8.914 31.922 1.00 36.41 161 GLU A CA 1
ATOM 1283 C C . GLU A 1 161 ? 10.378 -10.343 32.506 1.00 36.41 161 GLU A C 1
ATOM 1285 O O . GLU A 1 161 ? 11.091 -10.537 33.487 1.00 36.41 161 GLU A O 1
ATOM 1290 N N . ALA A 1 162 ? 9.769 -11.366 31.885 1.00 38.12 162 ALA A N 1
ATOM 1291 C CA . ALA A 1 162 ? 9.735 -12.751 32.400 1.00 38.12 162 ALA A CA 1
ATOM 1292 C C . ALA A 1 162 ? 10.453 -13.810 31.522 1.00 38.12 162 ALA A C 1
ATOM 1294 O O . ALA A 1 162 ? 10.347 -15.012 31.772 1.00 38.12 162 ALA A O 1
ATOM 1295 N N . THR A 1 163 ? 11.129 -13.405 30.444 1.00 46.19 163 THR A N 1
ATOM 1296 C CA . THR A 1 163 ? 11.248 -14.236 29.231 1.00 46.19 163 THR A CA 1
ATOM 1297 C C . THR A 1 163 ? 12.676 -14.664 28.847 1.00 46.19 163 THR A C 1
ATOM 1299 O O . THR A 1 163 ? 13.290 -14.113 27.937 1.00 46.19 163 THR A O 1
ATOM 1302 N N . GLU A 1 164 ? 13.171 -15.766 29.429 1.00 36.44 164 GLU A N 1
ATOM 1303 C CA . GLU A 1 164 ? 14.121 -16.648 28.707 1.00 36.44 164 GLU A CA 1
ATOM 1304 C C . GLU A 1 164 ? 13.422 -17.347 27.526 1.00 36.44 164 GLU A C 1
ATOM 1306 O O . GLU A 1 164 ? 14.003 -17.529 26.462 1.00 36.44 164 GLU A O 1
ATOM 1311 N N . GLU A 1 165 ? 12.140 -17.693 27.673 1.00 36.97 165 GLU A N 1
ATOM 1312 C CA . GLU A 1 165 ? 11.415 -18.496 26.680 1.00 36.97 165 GLU A CA 1
ATOM 1313 C C . GLU A 1 165 ? 11.126 -17.724 25.373 1.00 36.97 165 GLU A C 1
ATOM 1315 O O . GLU A 1 165 ? 11.141 -18.319 24.296 1.00 36.97 165 GLU A O 1
ATOM 1320 N N . GLY A 1 166 ? 11.000 -16.390 25.420 1.00 40.44 166 GLY A N 1
ATOM 1321 C CA . GLY A 1 166 ? 10.965 -15.549 24.209 1.00 40.44 166 GLY A CA 1
ATOM 1322 C C . GLY A 1 166 ? 12.251 -15.660 23.375 1.00 40.44 166 GLY A C 1
ATOM 1323 O O . GLY A 1 166 ? 12.228 -15.584 22.150 1.00 40.44 166 GLY A O 1
ATOM 1324 N N . LYS A 1 167 ? 13.384 -15.978 24.016 1.00 41.25 167 LYS A N 1
ATOM 1325 C CA . LYS A 1 167 ? 14.688 -16.211 23.367 1.00 41.25 167 LYS A CA 1
ATOM 1326 C C . LYS A 1 167 ? 14.788 -17.603 22.715 1.00 41.25 167 LYS A C 1
ATOM 1328 O O . LYS A 1 167 ? 15.831 -17.953 22.167 1.00 41.25 167 LYS A O 1
ATOM 1333 N N . LYS A 1 168 ? 13.731 -18.428 22.787 1.00 41.28 168 LYS A N 1
ATOM 1334 C CA . LYS A 1 168 ? 13.759 -19.870 22.466 1.00 41.28 168 LYS A CA 1
ATOM 1335 C C . LYS A 1 168 ? 12.872 -20.278 21.286 1.00 41.28 168 LYS A C 1
ATOM 1337 O O . LYS A 1 168 ? 13.173 -21.302 20.666 1.00 41.28 168 LYS A O 1
ATOM 1342 N N . VAL A 1 169 ? 11.833 -19.493 20.970 1.00 46.97 169 VAL A N 1
ATOM 1343 C CA . VAL A 1 169 ? 10.825 -19.752 19.910 1.00 46.97 169 VAL A CA 1
ATOM 1344 C C . VAL A 1 169 ? 11.444 -19.833 18.501 1.00 46.97 169 VAL A C 1
ATOM 1346 O O . VAL A 1 169 ? 10.915 -20.509 17.620 1.00 46.97 169 VAL A O 1
ATOM 1349 N N . ALA A 1 170 ? 12.611 -19.217 18.299 1.00 48.53 170 ALA A N 1
ATOM 1350 C CA . ALA A 1 170 ? 13.317 -19.060 17.024 1.00 48.53 170 ALA A CA 1
ATOM 1351 C C . ALA A 1 170 ? 13.927 -20.354 16.413 1.00 48.53 170 ALA A C 1
ATOM 1353 O O . ALA A 1 170 ? 15.110 -20.366 16.070 1.00 48.53 170 ALA A O 1
ATOM 1354 N N . ARG A 1 171 ? 13.171 -21.463 16.287 1.00 47.75 171 ARG A N 1
ATOM 1355 C CA . ARG A 1 171 ? 13.709 -22.755 15.786 1.00 47.75 171 ARG A CA 1
ATOM 1356 C C . ARG A 1 171 ? 12.867 -23.595 14.811 1.00 47.75 171 ARG A C 1
ATOM 1358 O O . ARG A 1 171 ? 13.473 -24.299 14.007 1.00 47.75 171 ARG A O 1
ATOM 1365 N N . ASN A 1 172 ? 11.531 -23.564 14.835 1.00 49.00 172 ASN A N 1
ATOM 1366 C CA . ASN A 1 172 ? 10.724 -24.617 14.185 1.00 49.00 172 ASN A CA 1
ATOM 1367 C C . ASN A 1 172 ? 9.882 -24.124 12.988 1.00 49.00 172 ASN A C 1
ATOM 1369 O O . ASN A 1 172 ? 8.757 -23.684 13.182 1.00 49.00 172 ASN A O 1
ATOM 1373 N N . GLN A 1 173 ? 10.436 -24.247 11.770 1.00 53.22 173 GLN A N 1
ATOM 1374 C CA . GLN A 1 173 ? 9.767 -24.219 10.445 1.00 53.22 173 GLN A CA 1
ATOM 1375 C C . GLN A 1 173 ? 8.478 -23.363 10.345 1.00 53.22 173 GLN A C 1
ATOM 1377 O O . GLN A 1 173 ? 7.372 -23.832 10.599 1.00 53.22 173 GLN A O 1
ATOM 1382 N N . GLY A 1 174 ? 8.655 -22.098 9.943 1.00 56.56 174 GLY A N 1
ATOM 1383 C CA . GLY A 1 174 ? 7.717 -20.991 10.172 1.00 56.56 174 GLY A CA 1
ATOM 1384 C C . GLY A 1 174 ? 6.249 -21.193 9.771 1.00 56.56 174 GLY A C 1
ATOM 1385 O O . GLY A 1 174 ? 5.914 -21.443 8.612 1.00 56.56 174 GLY A O 1
ATOM 1386 N N . GLN A 1 175 ? 5.373 -20.959 10.748 1.00 65.88 175 GLN A N 1
ATOM 1387 C CA . GLN A 1 175 ? 3.943 -20.705 10.563 1.00 65.88 175 GLN A CA 1
ATOM 1388 C C . GLN A 1 175 ? 3.717 -19.247 10.120 1.00 65.88 175 GLN A C 1
ATOM 1390 O O . GLN A 1 175 ? 4.575 -18.395 10.333 1.00 65.88 175 GLN A O 1
ATOM 1395 N N . LYS A 1 176 ? 2.559 -18.945 9.519 1.00 63.19 176 LYS A N 1
ATOM 1396 C CA . LYS A 1 176 ? 2.152 -17.572 9.172 1.00 63.19 176 LYS A CA 1
ATOM 1397 C C . LYS A 1 176 ? 0.929 -17.163 9.979 1.00 63.19 176 LYS A C 1
ATOM 1399 O O . LYS A 1 176 ? -0.042 -17.913 10.046 1.00 63.19 176 LYS A O 1
ATOM 1404 N N . TYR A 1 177 ? 0.974 -15.955 10.515 1.00 70.06 177 TYR A N 1
ATOM 1405 C CA . TYR A 1 177 ? -0.053 -15.351 11.347 1.00 70.06 177 TYR A CA 1
ATOM 1406 C C . TYR A 1 177 ? -0.645 -14.151 10.608 1.00 70.06 177 TYR A C 1
ATOM 1408 O O . TYR A 1 177 ? 0.085 -13.240 10.219 1.00 70.06 177 TYR A O 1
ATOM 1416 N N . LEU A 1 178 ? -1.959 -14.174 10.389 1.00 61.75 178 LEU A N 1
ATOM 1417 C CA . LEU A 1 178 ? -2.726 -13.133 9.704 1.00 61.75 178 LEU A CA 1
ATOM 1418 C C . LEU A 1 178 ? -3.682 -12.493 10.711 1.00 61.75 178 LEU A C 1
ATOM 1420 O O . LEU A 1 178 ? -4.414 -13.208 11.391 1.00 61.75 178 LEU A O 1
ATOM 1424 N N . ALA A 1 179 ? -3.710 -11.165 10.768 1.00 69.31 179 ALA A N 1
ATOM 1425 C CA . ALA A 1 179 ? -4.740 -10.408 11.468 1.00 69.31 179 ALA A CA 1
ATOM 1426 C C . ALA A 1 179 ? -5.442 -9.426 10.519 1.00 69.31 179 ALA A C 1
ATOM 1428 O O . ALA A 1 179 ? -4.908 -9.031 9.478 1.00 69.31 179 ALA A O 1
ATOM 1429 N N . CYS A 1 180 ? -6.666 -9.058 10.885 1.00 70.81 180 CYS A N 1
ATOM 1430 C CA . CYS A 1 180 ? -7.548 -8.193 10.116 1.00 70.81 180 CYS A CA 1
ATOM 1431 C C . CYS A 1 180 ? -8.332 -7.318 11.096 1.00 70.81 180 CYS A C 1
ATOM 1433 O O . CYS A 1 180 ? -9.064 -7.845 11.932 1.00 70.81 180 CYS A O 1
ATOM 1435 N N . TYR A 1 181 ? -8.183 -6.001 10.989 1.00 77.88 181 TYR A N 1
ATOM 1436 C CA . TYR A 1 181 ? -8.802 -5.024 11.886 1.00 77.88 181 TYR A CA 1
ATOM 1437 C C . TYR A 1 181 ? -9.691 -4.075 11.087 1.00 77.88 181 TYR A C 1
ATOM 1439 O O . TYR A 1 181 ? -9.317 -3.659 9.992 1.00 77.88 181 TYR A O 1
ATOM 1447 N N . TYR A 1 182 ? -10.841 -3.700 11.644 1.00 78.69 182 TYR A N 1
ATOM 1448 C CA . TYR A 1 182 ? -11.727 -2.690 11.065 1.00 78.69 182 TYR A CA 1
ATOM 1449 C C . TYR A 1 182 ? -11.576 -1.378 11.832 1.00 78.69 182 TYR A C 1
ATOM 1451 O O . TYR A 1 182 ? -11.598 -1.387 13.064 1.00 78.69 182 TYR A O 1
ATOM 1459 N N . ARG A 1 183 ? -11.482 -0.240 11.134 1.00 81.38 183 ARG A N 1
ATOM 1460 C CA . ARG A 1 183 ? -11.632 1.061 11.796 1.00 81.38 183 ARG A CA 1
ATOM 1461 C C . ARG A 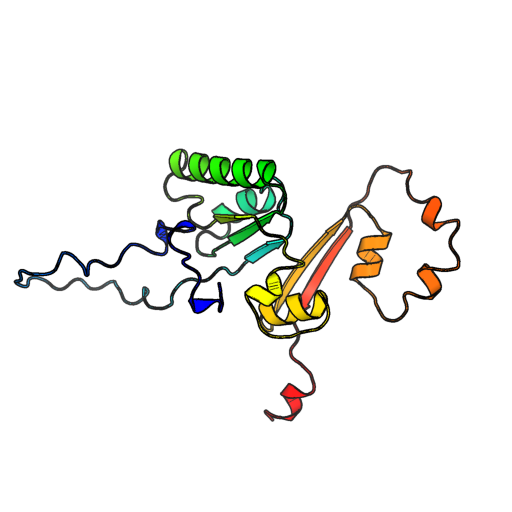1 183 ? -13.093 1.259 12.195 1.00 81.38 183 ARG A C 1
ATOM 1463 O O . ARG A 1 183 ? -13.964 1.399 11.336 1.00 81.38 183 ARG A O 1
ATOM 1470 N N . VAL A 1 184 ? -13.324 1.344 13.499 1.00 83.31 184 VAL A N 1
ATOM 1471 C CA . VAL A 1 184 ? -14.570 1.853 14.080 1.00 83.31 184 VAL A CA 1
ATOM 1472 C C . VAL A 1 184 ? -14.594 3.389 14.095 1.00 83.31 184 VAL A C 1
ATOM 1474 O O . VAL A 1 184 ? -13.588 4.060 13.849 1.00 83.31 184 VAL A O 1
ATOM 1477 N N . GLU A 1 185 ? -15.774 3.937 14.342 1.00 84.81 185 GLU A N 1
ATOM 1478 C CA . GLU A 1 185 ? -15.998 5.343 14.692 1.00 84.81 185 GLU A CA 1
ATOM 1479 C C . GLU A 1 185 ? -15.636 5.587 16.170 1.00 84.81 185 GLU A C 1
ATOM 1481 O O . GLU A 1 185 ? -15.556 4.625 16.939 1.00 84.81 185 GLU A O 1
ATOM 1486 N N . ASP A 1 186 ? -15.398 6.837 16.583 1.00 79.81 186 ASP A N 1
ATOM 1487 C CA . ASP A 1 186 ? -15.164 7.134 18.000 1.00 79.81 186 ASP A CA 1
ATOM 1488 C C . ASP A 1 186 ? -16.502 7.105 18.777 1.00 79.81 186 ASP A C 1
ATOM 1490 O O . ASP A 1 186 ? -17.429 7.843 18.423 1.00 79.81 186 ASP A O 1
ATOM 1494 N N . PRO A 1 187 ? -16.638 6.301 19.852 1.00 77.75 187 PRO A N 1
ATOM 1495 C CA . PRO A 1 187 ? -17.861 6.249 20.657 1.00 77.75 187 PRO A CA 1
ATOM 1496 C C . PRO A 1 187 ? -18.280 7.586 21.295 1.00 77.75 187 PRO A C 1
ATOM 1498 O O . PRO A 1 187 ? -19.418 7.706 21.749 1.00 77.75 187 PRO A O 1
ATOM 1501 N N . GLN A 1 188 ? -17.387 8.579 21.365 1.00 70.38 188 GLN A N 1
ATOM 1502 C CA . GLN A 1 188 ? -17.694 9.928 21.848 1.00 70.38 188 GLN A CA 1
ATOM 1503 C C . GLN A 1 188 ? -18.297 10.802 20.737 1.00 70.38 188 GLN A C 1
ATOM 1505 O O . GLN A 1 188 ? -19.272 11.508 20.988 1.00 70.38 188 GLN A O 1
ATOM 1510 N N . GLU A 1 189 ? -17.804 10.694 19.496 1.00 62.97 189 GLU A N 1
ATOM 1511 C CA . GLU A 1 189 ? -18.381 11.387 18.328 1.00 62.97 189 GLU A CA 1
ATOM 1512 C C . GLU A 1 189 ? -19.816 10.901 18.041 1.00 62.97 189 GLU A C 1
ATOM 1514 O O . GLU A 1 189 ? -20.688 11.690 17.658 1.00 62.97 189 GLU A O 1
ATOM 1519 N N . GLN A 1 190 ? -20.102 9.624 18.322 1.00 59.12 190 GLN A N 1
ATOM 1520 C CA . GLN A 1 190 ? -21.447 9.042 18.232 1.00 59.12 190 GLN A CA 1
ATOM 1521 C C . GLN A 1 190 ? -22.457 9.674 19.204 1.00 59.12 190 GLN A C 1
ATOM 1523 O O . GLN A 1 190 ? -23.638 9.756 18.880 1.00 59.12 190 GLN A O 1
ATOM 1528 N N . GLN A 1 191 ? -22.017 10.159 20.371 1.00 53.22 191 GLN A N 1
ATOM 1529 C CA . GLN A 1 191 ? -22.899 10.815 21.350 1.00 53.22 191 GLN A CA 1
ATOM 1530 C C . GLN A 1 191 ? -23.180 1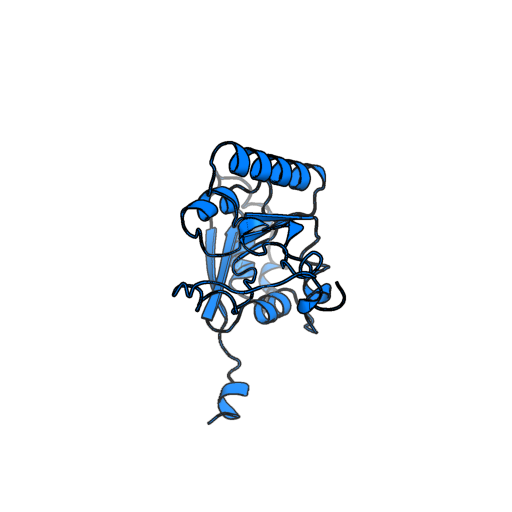2.288 21.019 1.00 53.22 191 GLN A C 1
ATOM 1532 O O . GLN A 1 191 ? -24.107 12.868 21.576 1.00 53.22 191 GLN A O 1
ATOM 1537 N N . THR A 1 192 ? -22.406 12.897 20.115 1.00 53.09 192 THR A N 1
ATOM 1538 C CA . THR A 1 192 ? -22.603 14.291 19.673 1.00 53.09 192 THR A CA 1
ATOM 1539 C C . THR A 1 192 ? -23.465 14.448 18.417 1.00 53.09 192 THR A C 1
ATOM 1541 O O . THR A 1 192 ? -23.808 15.573 18.065 1.00 53.09 192 THR A O 1
ATOM 1544 N N . ASN A 1 193 ? -23.821 13.345 17.750 1.00 51.47 193 ASN A N 1
ATOM 1545 C CA . ASN A 1 193 ? -24.576 13.330 16.488 1.00 51.47 193 ASN A CA 1
ATOM 1546 C C . ASN A 1 193 ? -25.955 12.636 16.605 1.00 51.47 193 ASN A C 1
ATOM 1548 O O . ASN A 1 193 ? -26.516 12.226 15.587 1.00 51.47 193 ASN A O 1
ATOM 1552 N N . ALA A 1 194 ? -26.479 12.481 17.828 1.00 46.78 194 ALA A N 1
ATOM 1553 C CA . ALA A 1 194 ? -27.707 11.746 18.160 1.00 46.78 194 ALA A CA 1
ATOM 1554 C C . ALA A 1 194 ? -28.745 12.624 18.884 1.00 46.78 194 ALA A C 1
ATOM 1556 O O . ALA A 1 194 ? -28.321 13.520 19.648 1.00 46.78 194 ALA A O 1
#

Secondary structure (DSSP, 8-state):
--SGGG---TTT-TTTSPPPTTSS--S----------TT--S---EEEEEET-TTTHHHHHHTTTSTTSEEEEEES-HHHHHHHHHHHHHHHHHSTTSSTTEEEEE--HHHHGGGTS---SSHHHHHHHHT-TT-EEEEEES-HHHHHHHH--S--TTTTTS-SGGGT-TTS----EEEEEEPPPPTTHHHH--

Sequence (194 aa):
PAHPSQYDWSRHYPAFFPPTQEEDAKNEPSGSIDIMNERTEAGKKVEFADIGCGYGGLLIALAPLFPQTLMLGMEIRVKVEAYVDERIKALRIHQPGQYQNVSIIRMNAMKFLPNFFEKAQTLLAEYAYVLRVGGILYTITDVKDLHEWMAADPVVTHVREATEEGKKVARNQGQKYLACYYRVEDPQEQQTNA

InterPro domains:
  IPR003358 tRNA (guanine-N-7) methyltransferase, Trmb type [PF02390] (45-121)
  IPR003358 tRNA (guanine-N-7) methyltransferase, Trmb type [PS51625] (1-123)
  IPR003358 tRNA (guanine-N-7) methyltransferase, Trmb type [PTHR23417] (3-121)
  IPR029063 S-adenosyl-L-methionine-dependent methyltransferase superfamily [G3DSA:3.40.50.150] (7-121)
  IPR029063 S-adenosyl-L-methionine-dependent methyltransferase superfamily [G3DSA:3.40.50.150] (122-183)
  IPR029063 S-adenosyl-L-methionine-dependent methyltransferase superfamily [SSF53335] (7-149)

Radius of gyration: 21.9 Å; Cα contacts (8 Å, |Δi|>4): 211; chains: 1; bounding box: 45×53×66 Å